Protein AF-G0VCL1-F1 (afdb_monomer_lite)

Sequence (271 aa):
MHSKPNLLQKKQNAVLQLLSTEQIQEKLANPTISAVSLTFPITNLIKKQKFDTNPSLLSYSLTSSGFKDWYADIETGSSLDLPQDNLIQLYWDVILIMESQFLYDVSHLKKFQNHLIDTMGTRLRYNNSKTLRDTRSWRGLCDNYMMVYLPLIFDDLIWCKYDSVYLHVVLPPIESWRKNDGKQSTCKEWLLSLLELSNSLDLQYLRLYLRRNDSNTNDLTTLLRNLNWIGGRILPNENRNELFDTDNNDRNGFDNLMLGDENFVILEFES

Structure (mmCIF, N/CA/C/O backbone):
data_AF-G0VCL1-F1
#
_entry.id   AF-G0VCL1-F1
#
loop_
_atom_site.group_PDB
_atom_site.id
_atom_site.type_symbol
_atom_site.label_atom_id
_atom_site.label_alt_id
_atom_site.label_comp_id
_atom_site.label_asym_id
_atom_site.label_entity_id
_atom_site.label_seq_id
_atom_site.pdbx_PDB_ins_code
_atom_site.Cartn_x
_atom_site.Cartn_y
_atom_site.Cartn_z
_atom_site.occupancy
_atom_site.B_iso_or_equiv
_atom_site.auth_seq_id
_atom_site.auth_comp_id
_atom_site.auth_asym_id
_atom_site.auth_atom_id
_atom_site.pdbx_PDB_model_num
ATOM 1 N N . MET A 1 1 ? 27.102 13.493 16.517 1.00 31.45 1 MET A N 1
ATOM 2 C CA . MET A 1 1 ? 27.105 13.602 15.040 1.00 31.45 1 MET A CA 1
ATOM 3 C C . MET A 1 1 ? 25.686 13.354 14.553 1.00 31.45 1 MET A C 1
ATOM 5 O O . MET A 1 1 ? 25.240 12.219 14.605 1.00 31.45 1 MET A O 1
ATOM 9 N N . HIS A 1 2 ? 24.946 14.395 14.165 1.00 32.50 2 HIS A N 1
ATOM 10 C CA . HIS A 1 2 ? 23.615 14.222 13.576 1.00 32.50 2 HIS A CA 1
ATOM 11 C C . HIS A 1 2 ? 23.781 13.736 12.132 1.00 32.50 2 HIS A C 1
ATOM 13 O O . HIS A 1 2 ? 24.265 14.490 11.286 1.00 32.50 2 HIS A O 1
ATOM 19 N N . SER A 1 3 ? 23.457 12.468 11.855 1.00 35.78 3 SER A N 1
ATOM 20 C CA . SER A 1 3 ? 23.420 11.976 10.478 1.00 35.78 3 SER A CA 1
ATOM 21 C C . SER A 1 3 ? 22.333 12.750 9.729 1.00 35.78 3 SER A C 1
ATOM 23 O O . SER A 1 3 ? 21.234 12.974 10.238 1.00 35.78 3 SER A O 1
ATOM 25 N N . LYS A 1 4 ? 22.658 13.253 8.534 1.00 40.38 4 LYS A N 1
ATOM 26 C CA . LYS A 1 4 ? 21.657 13.900 7.681 1.00 40.38 4 LYS A CA 1
ATOM 27 C C . LYS A 1 4 ? 20.562 12.862 7.395 1.00 40.38 4 LYS A C 1
ATOM 29 O O . LYS A 1 4 ? 20.918 11.755 6.990 1.00 40.38 4 LYS A O 1
ATOM 34 N N . PRO A 1 5 ? 19.269 13.189 7.564 1.00 54.31 5 PRO A N 1
ATOM 35 C CA . PRO A 1 5 ? 18.211 12.239 7.264 1.00 54.31 5 PRO A CA 1
ATOM 36 C C . PRO A 1 5 ? 18.292 11.838 5.790 1.00 54.31 5 PRO A C 1
ATOM 38 O O . PRO A 1 5 ? 18.419 12.699 4.908 1.00 54.31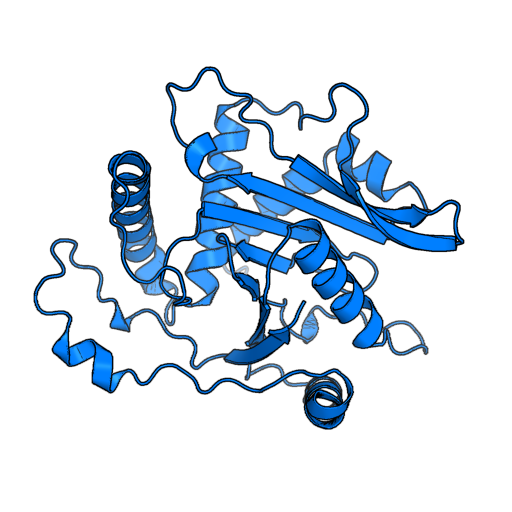 5 PRO A O 1
ATOM 41 N N . ASN A 1 6 ? 18.250 10.526 5.556 1.00 78.50 6 ASN A N 1
ATOM 42 C CA . ASN A 1 6 ? 18.169 9.925 4.230 1.00 78.50 6 ASN A CA 1
ATOM 43 C C . ASN A 1 6 ? 16.953 10.516 3.479 1.00 78.50 6 ASN A C 1
ATOM 45 O O . ASN A 1 6 ? 15.961 10.892 4.104 1.00 78.50 6 ASN A O 1
ATOM 49 N N . LEU A 1 7 ? 17.026 10.652 2.152 1.00 84.44 7 LEU A N 1
ATOM 50 C CA . LEU A 1 7 ? 15.977 11.267 1.326 1.00 84.44 7 LEU A CA 1
ATOM 51 C C . LEU A 1 7 ? 14.592 10.652 1.589 1.00 84.44 7 LEU A C 1
ATOM 53 O O . LEU A 1 7 ? 13.616 11.391 1.688 1.00 84.44 7 LEU A O 1
ATOM 57 N N . LEU A 1 8 ? 14.526 9.328 1.758 1.00 86.75 8 LEU A N 1
ATOM 58 C CA . LEU A 1 8 ? 13.291 8.611 2.091 1.00 86.75 8 LEU A CA 1
ATOM 59 C C . LEU A 1 8 ? 12.708 9.058 3.434 1.00 86.75 8 LEU A C 1
ATOM 61 O O . LEU A 1 8 ? 11.526 9.369 3.499 1.00 86.75 8 LEU A O 1
ATOM 65 N N . GLN A 1 9 ? 13.542 9.216 4.466 1.00 86.06 9 GLN A N 1
ATOM 66 C CA . GLN A 1 9 ? 13.098 9.707 5.774 1.00 86.06 9 GLN A CA 1
ATOM 67 C C . GLN A 1 9 ? 12.511 11.118 5.676 1.00 86.06 9 GLN A C 1
ATOM 69 O O . GLN A 1 9 ? 11.518 11.432 6.323 1.00 86.06 9 GLN A O 1
ATOM 74 N N . LYS A 1 10 ? 13.108 11.991 4.852 1.00 86.88 10 LYS A N 1
ATOM 75 C CA . LYS A 1 10 ? 12.565 13.339 4.631 1.00 86.88 10 LYS A CA 1
ATOM 76 C C . LYS A 1 10 ? 11.185 13.293 3.978 1.00 86.88 10 LYS A C 1
ATOM 78 O O . LYS A 1 10 ? 10.319 14.060 4.379 1.00 86.88 10 LYS A O 1
ATOM 83 N N . LYS A 1 11 ? 10.993 12.408 2.995 1.00 88.56 11 LYS A N 1
ATOM 84 C CA . LYS A 1 11 ? 9.705 12.221 2.313 1.00 88.56 11 LYS A CA 1
ATOM 85 C C . LYS A 1 11 ? 8.660 11.634 3.256 1.00 88.56 11 LYS A C 1
ATOM 87 O O . LYS A 1 11 ? 7.576 12.185 3.355 1.00 88.56 11 LYS A O 1
ATOM 92 N N . GLN A 1 12 ? 9.013 10.612 4.029 1.00 87.19 12 GLN A N 1
ATOM 93 C CA . GLN A 1 12 ? 8.136 10.035 5.048 1.00 87.19 12 GLN A CA 1
ATOM 94 C C . GLN A 1 12 ? 7.715 11.074 6.093 1.00 87.19 12 GLN A C 1
ATOM 96 O O . GLN A 1 12 ? 6.536 11.194 6.404 1.00 87.19 12 GLN A O 1
ATOM 101 N N . ASN A 1 13 ? 8.649 11.897 6.576 1.00 85.12 13 ASN A N 1
ATOM 102 C CA . ASN A 1 13 ? 8.319 12.981 7.499 1.00 85.12 13 ASN A CA 1
ATOM 103 C C . ASN A 1 13 ? 7.397 14.029 6.853 1.00 85.12 13 ASN A C 1
ATOM 105 O O . ASN A 1 13 ? 6.518 14.547 7.532 1.00 85.12 13 ASN A O 1
ATOM 109 N N . ALA A 1 14 ? 7.577 14.340 5.566 1.00 84.94 14 ALA A N 1
ATOM 110 C CA . ALA A 1 14 ? 6.692 15.254 4.842 1.00 84.94 14 ALA A CA 1
ATOM 111 C C . ALA A 1 14 ? 5.274 14.676 4.693 1.00 84.94 14 ALA A C 1
ATOM 113 O O . ALA A 1 14 ? 4.298 15.388 4.913 1.00 84.94 14 ALA A O 1
ATOM 114 N N . VAL A 1 15 ? 5.162 13.377 4.399 1.00 85.94 15 VAL A N 1
ATOM 115 C CA . VAL A 1 15 ? 3.885 12.650 4.381 1.00 85.94 15 VAL A CA 1
ATOM 116 C C . VAL A 1 15 ? 3.211 12.721 5.752 1.00 85.94 15 VAL A C 1
ATOM 118 O O . VAL A 1 15 ? 2.058 13.130 5.845 1.00 85.94 15 VAL A O 1
ATOM 121 N N . LEU A 1 16 ? 3.934 12.399 6.829 1.00 81.19 16 LEU A N 1
ATOM 122 C CA . LEU A 1 16 ? 3.406 12.467 8.195 1.00 81.19 16 LEU A CA 1
ATOM 123 C C . LEU A 1 16 ? 2.969 13.885 8.574 1.00 81.19 16 LEU A C 1
ATOM 125 O O . LEU A 1 16 ? 1.919 14.058 9.178 1.00 81.19 16 LEU A O 1
ATOM 129 N N . GLN A 1 17 ? 3.728 14.912 8.190 1.00 78.69 17 GLN A N 1
ATOM 130 C CA . GLN A 1 17 ? 3.338 16.307 8.413 1.00 78.69 17 GLN A CA 1
ATOM 131 C C . GLN A 1 17 ? 2.038 16.675 7.690 1.00 78.69 17 GLN A C 1
ATOM 133 O O . GLN A 1 17 ? 1.224 17.400 8.256 1.00 78.69 17 GLN A O 1
ATOM 138 N N . LEU A 1 18 ? 1.818 16.160 6.477 1.00 72.81 18 LEU A N 1
ATOM 139 C CA . LEU A 1 18 ? 0.566 16.361 5.741 1.00 72.81 18 LEU A CA 1
ATOM 140 C C . LEU A 1 18 ? -0.611 15.614 6.389 1.00 72.81 18 LEU A C 1
ATOM 142 O O . LEU A 1 18 ? -1.727 16.128 6.400 1.00 72.81 18 LEU A O 1
ATOM 146 N N . LEU A 1 19 ? -0.366 14.446 6.990 1.00 67.94 19 LEU A N 1
ATOM 147 C CA . LEU A 1 19 ? -1.362 13.729 7.801 1.00 67.94 19 LEU A CA 1
ATOM 148 C C . LEU A 1 19 ? -1.634 14.401 9.158 1.00 67.94 19 LEU A C 1
ATOM 150 O O . LEU A 1 19 ? -2.664 14.159 9.780 1.00 67.94 19 LEU A O 1
ATOM 154 N N . SER A 1 20 ? -0.747 15.282 9.612 1.00 68.44 20 SER A N 1
ATOM 155 C CA . SER A 1 20 ? -0.947 16.110 10.807 1.00 68.44 20 SER A CA 1
ATOM 156 C C . SER A 1 20 ? -1.735 17.397 10.537 1.00 68.44 20 SER A C 1
ATOM 158 O O . SER A 1 20 ? -1.751 18.293 11.379 1.00 68.44 20 SER A O 1
ATOM 160 N N . THR A 1 21 ? -2.378 17.517 9.373 1.00 71.44 21 THR A N 1
ATOM 161 C CA . THR A 1 21 ? -3.294 18.626 9.075 1.00 71.44 21 THR A CA 1
ATOM 162 C C . THR A 1 21 ? -4.508 18.604 10.001 1.00 71.44 21 THR A C 1
ATOM 164 O O . THR A 1 21 ? -4.964 17.540 10.415 1.00 71.44 21 THR A O 1
ATOM 167 N N . GLU A 1 22 ? -5.042 19.787 10.315 1.00 69.12 22 GLU A N 1
ATOM 168 C CA . GLU A 1 22 ? -6.154 19.973 11.260 1.00 69.12 22 GLU A CA 1
ATOM 169 C C . GLU A 1 22 ? -7.354 19.078 10.924 1.00 69.12 22 GLU A C 1
ATOM 171 O O . GLU A 1 22 ? -7.851 18.384 11.798 1.00 69.12 22 GLU A O 1
ATOM 176 N N . GLN A 1 23 ? -7.713 18.958 9.643 1.00 68.94 23 GLN A N 1
ATOM 177 C CA . GLN A 1 23 ? -8.804 18.095 9.172 1.00 68.94 23 GLN A CA 1
ATOM 178 C C . GLN A 1 23 ? -8.599 16.606 9.510 1.00 68.94 23 GLN A C 1
ATOM 180 O O . GLN A 1 23 ? -9.527 15.922 9.945 1.00 68.94 23 GLN A O 1
ATOM 185 N N . ILE A 1 24 ? -7.386 16.078 9.315 1.00 70.62 24 ILE A N 1
ATOM 186 C CA . ILE A 1 24 ? -7.081 14.676 9.632 1.00 70.62 24 ILE A CA 1
ATOM 187 C C . ILE A 1 24 ? -6.966 14.495 11.147 1.00 70.62 24 ILE A C 1
ATOM 189 O O . ILE A 1 24 ? -7.425 13.487 11.679 1.00 70.62 24 ILE A O 1
ATOM 193 N N . GLN A 1 25 ? -6.408 15.475 11.858 1.00 74.44 25 GLN A N 1
ATOM 194 C CA . GLN A 1 25 ? -6.311 15.444 13.316 1.00 74.44 25 GLN A CA 1
ATOM 195 C C . GLN A 1 25 ? -7.684 15.521 13.992 1.00 74.44 25 GLN A C 1
ATOM 197 O O . GLN A 1 25 ? -7.909 14.795 14.951 1.00 74.44 25 GLN A O 1
ATOM 202 N N . GLU A 1 26 ? -8.625 16.314 13.480 1.00 73.69 26 GLU A N 1
ATOM 203 C CA . GLU A 1 26 ? -10.015 16.349 13.953 1.00 73.69 26 GLU A CA 1
ATOM 204 C C . GLU A 1 26 ? -10.709 14.998 13.761 1.00 73.69 26 GLU A C 1
ATOM 206 O O . GLU A 1 26 ? -11.378 14.509 14.674 1.00 73.69 26 GLU A O 1
ATOM 211 N N . LYS A 1 27 ? -10.498 14.345 12.611 1.00 73.44 27 LYS A N 1
ATOM 212 C CA . LYS A 1 27 ? -10.996 12.981 12.378 1.00 73.44 27 LYS A CA 1
ATOM 213 C C . LYS A 1 27 ? -10.374 11.984 13.351 1.00 73.44 27 LYS A C 1
ATOM 215 O O . LYS A 1 27 ? -11.093 11.217 13.982 1.00 73.44 27 LYS A O 1
ATOM 220 N N . LEU A 1 28 ? -9.057 12.015 13.529 1.00 70.62 28 LEU A N 1
ATOM 221 C CA . LEU A 1 28 ? -8.358 11.137 14.473 1.00 70.62 28 LEU A CA 1
ATOM 222 C C . LEU A 1 28 ? -8.676 11.448 15.943 1.00 70.62 28 LEU A C 1
ATOM 224 O O . LEU A 1 28 ? -8.528 10.575 16.794 1.00 70.62 28 LEU A O 1
ATOM 228 N N . ALA A 1 29 ? -9.124 12.666 16.254 1.00 76.00 29 ALA A N 1
ATOM 229 C CA . ALA A 1 29 ? -9.589 13.039 17.584 1.00 76.00 29 ALA A CA 1
ATOM 230 C C . ALA A 1 29 ? -10.956 12.422 17.915 1.00 76.00 29 ALA A C 1
ATOM 232 O O . ALA A 1 29 ? -11.313 12.344 19.094 1.00 76.00 29 ALA A O 1
ATOM 233 N N . ASN A 1 30 ? -11.715 11.962 16.913 1.00 78.62 30 ASN A N 1
ATOM 234 C CA . ASN A 1 30 ? -12.952 11.239 17.154 1.00 78.62 30 ASN A CA 1
ATOM 235 C C . ASN A 1 30 ? -12.641 9.856 17.759 1.00 78.62 30 ASN A C 1
ATOM 237 O O . ASN A 1 30 ? -12.085 8.999 17.070 1.00 78.62 30 ASN A O 1
ATOM 241 N N . PRO A 1 31 ? -13.054 9.580 19.011 1.00 76.31 31 PRO A N 1
ATOM 242 C CA . PRO A 1 31 ? -12.743 8.319 19.680 1.00 76.31 31 PRO A CA 1
ATOM 243 C C . PRO A 1 31 ? -13.389 7.093 19.018 1.00 76.31 31 PRO A C 1
ATOM 245 O O . PRO A 1 31 ? -13.024 5.964 19.346 1.00 76.31 31 PRO A O 1
ATOM 248 N N . THR A 1 32 ? -14.357 7.278 18.113 1.00 81.00 32 THR A N 1
ATOM 249 C CA . THR A 1 32 ? -14.959 6.169 17.360 1.00 81.00 32 THR A CA 1
ATOM 250 C C . THR A 1 32 ? -14.105 5.725 16.173 1.00 81.00 32 THR A C 1
ATOM 252 O O . THR A 1 32 ? -14.275 4.596 15.707 1.00 81.00 32 THR A O 1
ATOM 255 N N . ILE A 1 33 ? -13.178 6.568 15.703 1.00 83.12 33 ILE A N 1
ATOM 256 C CA . ILE A 1 33 ? -12.288 6.287 14.576 1.00 83.12 33 ILE A CA 1
ATOM 257 C C . ILE A 1 33 ? -11.011 5.638 15.112 1.00 83.12 33 ILE A C 1
ATOM 259 O O . ILE A 1 33 ? -10.277 6.198 15.918 1.00 83.12 33 ILE A O 1
ATOM 263 N N . SER A 1 34 ? -10.758 4.406 14.677 1.00 84.62 34 SER A N 1
ATOM 264 C CA . SER A 1 34 ? -9.596 3.611 15.093 1.00 84.62 34 SER A CA 1
ATOM 265 C C . SER A 1 34 ? -8.455 3.634 14.078 1.00 84.62 34 SER A C 1
ATOM 267 O O . SER A 1 34 ? -7.314 3.348 14.440 1.00 84.62 34 SER A O 1
ATOM 269 N N . ALA A 1 35 ? -8.762 3.917 12.813 1.00 88.19 35 ALA A N 1
ATOM 270 C CA . ALA A 1 35 ? -7.792 3.960 11.730 1.00 88.19 35 ALA A CA 1
ATOM 271 C C . ALA A 1 35 ? -8.279 4.872 10.609 1.00 88.19 35 ALA A C 1
ATOM 273 O O . ALA A 1 35 ? -9.483 5.086 10.459 1.00 88.19 35 ALA A O 1
ATOM 274 N N . VAL A 1 36 ? -7.343 5.341 9.792 1.00 89.50 36 VAL A N 1
ATOM 275 C CA . VAL A 1 36 ? -7.645 6.051 8.548 1.00 89.50 36 VAL A CA 1
ATOM 276 C C . VAL A 1 36 ? -6.808 5.484 7.412 1.00 89.50 36 VAL A C 1
ATOM 278 O O . VAL A 1 36 ? -5.687 5.017 7.621 1.00 89.50 36 VAL A O 1
ATOM 281 N N . SER A 1 37 ? -7.352 5.521 6.206 1.00 91.38 37 SER A N 1
ATOM 282 C CA . SER A 1 37 ? -6.669 5.124 4.985 1.00 91.38 37 SER A CA 1
ATOM 283 C C . SER A 1 37 ? -6.841 6.208 3.936 1.00 91.38 37 SER A C 1
ATOM 285 O O . SER A 1 37 ? -7.941 6.711 3.731 1.00 91.38 37 SER A O 1
ATOM 287 N N . LEU A 1 38 ? -5.745 6.576 3.282 1.00 90.69 38 LEU A N 1
ATOM 288 C CA . LEU A 1 38 ? -5.732 7.533 2.187 1.00 90.69 38 LEU A CA 1
ATOM 289 C C . LEU A 1 38 ? -5.334 6.798 0.918 1.00 90.69 38 LEU A C 1
ATOM 291 O O . LEU A 1 38 ? -4.246 6.225 0.859 1.00 90.69 38 LEU A O 1
ATOM 295 N N . THR A 1 39 ? -6.182 6.842 -0.106 1.00 92.06 39 THR A N 1
ATOM 296 C CA . THR A 1 39 ? -5.959 6.134 -1.369 1.00 92.06 39 THR A CA 1
ATOM 297 C C . THR A 1 39 ? -6.128 7.029 -2.582 1.00 92.06 39 THR A C 1
ATOM 299 O O . THR A 1 39 ? -6.944 7.947 -2.592 1.00 92.06 39 THR A O 1
ATOM 302 N N . PHE A 1 40 ? -5.335 6.772 -3.618 1.00 91.50 40 PHE A N 1
ATOM 303 C CA . PHE A 1 40 ? -5.420 7.491 -4.879 1.00 91.50 40 PHE A CA 1
ATOM 304 C C . PHE A 1 40 ? -5.012 6.592 -6.057 1.00 91.50 40 PHE A C 1
ATOM 306 O O . PHE A 1 40 ? -4.083 5.783 -5.931 1.00 91.50 40 PHE A O 1
ATOM 313 N N . PRO A 1 41 ? -5.659 6.754 -7.224 1.00 91.69 41 PRO A N 1
ATOM 314 C CA . PRO A 1 41 ? -5.243 6.090 -8.447 1.00 91.69 41 PRO A CA 1
ATOM 315 C C . PRO A 1 41 ? -4.047 6.806 -9.085 1.00 91.69 41 PRO A C 1
ATOM 317 O O . PRO A 1 41 ? -3.916 8.032 -9.022 1.00 91.69 41 PRO A O 1
ATOM 320 N N . ILE A 1 42 ? -3.201 6.065 -9.804 1.00 90.75 42 ILE A N 1
ATOM 321 C CA . ILE A 1 42 ? -2.066 6.640 -10.551 1.00 90.75 42 ILE A CA 1
ATOM 322 C C . ILE A 1 42 ? -2.515 7.636 -11.626 1.00 90.75 42 ILE A C 1
ATOM 324 O O . ILE A 1 42 ? -1.746 8.509 -12.030 1.00 90.75 42 ILE A O 1
ATOM 328 N N . THR A 1 43 ? -3.767 7.549 -12.084 1.00 88.12 43 THR A N 1
ATOM 329 C CA . THR A 1 43 ? -4.354 8.492 -13.043 1.00 88.12 43 THR A CA 1
ATOM 330 C C . THR A 1 43 ? -4.387 9.922 -12.509 1.00 88.12 43 THR A C 1
ATOM 332 O O . THR A 1 43 ? -4.306 10.853 -13.310 1.00 88.12 43 THR A O 1
ATOM 335 N N . ASN A 1 44 ? -4.380 10.116 -11.184 1.00 86.88 44 ASN A N 1
ATOM 336 C CA . ASN A 1 44 ? -4.303 11.441 -10.561 1.00 86.88 44 ASN A CA 1
ATOM 337 C C . ASN A 1 44 ? -2.968 12.160 -10.839 1.00 86.88 44 ASN A C 1
ATOM 339 O O . ASN A 1 44 ? -2.874 13.373 -10.676 1.00 86.88 44 ASN A O 1
ATOM 343 N N . LEU A 1 45 ? -1.941 11.451 -11.323 1.00 87.06 45 LEU A N 1
ATOM 344 C CA . LEU A 1 45 ? -0.671 12.044 -11.758 1.00 87.06 45 LEU A CA 1
ATOM 345 C C . LEU A 1 45 ? -0.753 12.704 -13.150 1.00 87.06 45 LEU A C 1
ATOM 347 O O . LEU A 1 45 ? 0.188 13.380 -13.583 1.00 87.06 45 LEU A O 1
ATOM 351 N N . ILE A 1 46 ? -1.852 12.515 -13.890 1.00 82.44 46 ILE A N 1
ATOM 352 C CA . ILE A 1 46 ? -2.016 13.049 -15.245 1.00 82.44 46 ILE A CA 1
ATOM 353 C C . ILE A 1 46 ? -2.415 14.530 -15.171 1.00 82.44 46 ILE A C 1
ATOM 355 O O . ILE A 1 46 ? -3.584 14.875 -15.021 1.00 82.44 46 ILE A O 1
ATOM 359 N N . LYS A 1 47 ? -1.442 15.424 -15.402 1.00 65.62 47 LYS A N 1
ATOM 360 C CA . LYS A 1 47 ? -1.566 16.902 -15.353 1.00 65.62 47 LYS A CA 1
ATOM 361 C C . LYS A 1 47 ? -2.702 17.552 -16.175 1.00 65.62 47 LYS A C 1
ATOM 363 O O . LYS A 1 47 ? -2.866 18.763 -16.109 1.00 65.62 47 LYS A O 1
ATOM 368 N N . LYS A 1 48 ? -3.428 16.812 -17.020 1.00 58.72 48 LYS A N 1
ATOM 369 C CA . LYS A 1 48 ? -4.422 17.354 -17.974 1.00 58.72 48 LYS A CA 1
ATOM 370 C C . LYS A 1 48 ? -5.853 16.858 -17.753 1.00 58.72 48 LYS A C 1
ATOM 372 O O . LYS A 1 48 ? -6.718 17.147 -18.579 1.00 58.72 48 LYS A O 1
ATOM 377 N N . GLN A 1 49 ? -6.115 16.093 -16.699 1.00 56.88 49 GLN A N 1
ATOM 378 C CA . GLN A 1 49 ? -7.460 15.592 -16.442 1.00 56.88 49 GLN A CA 1
ATOM 379 C C . GLN A 1 49 ? -8.302 16.614 -15.665 1.00 56.88 49 GLN A C 1
ATOM 381 O O . GLN A 1 49 ? -7.820 17.252 -14.740 1.00 56.88 49 GLN A O 1
ATOM 386 N N . LYS A 1 50 ? -9.574 16.760 -16.066 1.00 50.84 50 LYS A N 1
ATOM 387 C CA . LYS A 1 50 ? -10.614 17.519 -15.341 1.00 50.84 50 LYS A CA 1
ATOM 388 C C . LYS A 1 50 ? -11.211 16.729 -14.164 1.00 50.84 50 LYS A C 1
ATOM 390 O O . LYS A 1 50 ? -12.207 17.162 -13.596 1.00 50.84 50 LYS A O 1
ATOM 395 N N . PHE A 1 51 ? -10.683 15.538 -13.888 1.00 54.00 51 PHE A N 1
ATOM 396 C CA . PHE A 1 51 ? -11.176 14.689 -12.815 1.00 54.00 51 PHE A CA 1
ATOM 397 C C . PHE A 1 51 ? -10.716 15.226 -11.471 1.00 54.00 51 PHE A C 1
ATOM 399 O O . PHE A 1 51 ? -9.680 15.885 -11.376 1.00 54.00 51 PHE A O 1
ATOM 406 N N . ASP A 1 52 ? -11.521 14.936 -10.460 1.00 61.97 52 ASP A N 1
ATOM 407 C CA . ASP A 1 52 ? -11.187 15.221 -9.084 1.00 61.97 52 ASP A CA 1
ATOM 408 C C . ASP A 1 52 ? -9.885 14.484 -8.725 1.00 61.97 52 ASP A C 1
ATOM 410 O O . ASP A 1 52 ? -9.839 13.256 -8.697 1.00 61.97 52 ASP A O 1
ATOM 414 N N . THR A 1 53 ? -8.791 15.231 -8.551 1.00 68.12 53 THR A N 1
ATOM 415 C CA . THR A 1 53 ? -7.485 14.667 -8.185 1.00 68.12 53 THR A CA 1
ATOM 416 C C . THR A 1 53 ? -7.391 14.366 -6.700 1.00 68.12 53 THR A C 1
ATOM 418 O O . THR A 1 53 ? -6.311 13.991 -6.242 1.00 68.12 53 THR A O 1
ATOM 421 N N . ASN A 1 54 ? -8.465 14.579 -5.942 1.00 78.00 54 ASN A N 1
ATOM 422 C CA . ASN A 1 54 ? -8.462 14.365 -4.511 1.00 78.00 54 ASN A CA 1
ATOM 423 C C . ASN A 1 54 ? -8.336 12.876 -4.175 1.00 78.00 54 ASN A C 1
ATOM 425 O O . ASN A 1 54 ? -8.873 12.018 -4.883 1.00 78.00 54 ASN A O 1
ATOM 429 N N . PRO A 1 55 ? -7.578 12.549 -3.121 1.00 83.56 55 PRO A N 1
ATOM 430 C CA . PRO A 1 55 ? -7.496 11.183 -2.653 1.00 83.56 55 PRO A CA 1
ATOM 431 C C . PRO A 1 55 ? -8.796 10.815 -1.932 1.00 83.56 55 PRO A C 1
ATOM 433 O O . PRO A 1 55 ? -9.431 11.659 -1.301 1.00 83.56 55 PRO A O 1
ATOM 436 N N . SER A 1 56 ? -9.169 9.541 -1.990 1.00 86.12 56 SER A N 1
ATOM 437 C CA . SER A 1 56 ? -10.261 9.011 -1.181 1.00 86.12 56 SER A CA 1
ATOM 438 C C . SER A 1 56 ? -9.754 8.742 0.232 1.00 86.12 56 SER A C 1
ATOM 440 O O . SER A 1 56 ? -8.728 8.080 0.415 1.00 86.12 56 SER A O 1
ATOM 442 N N . LEU A 1 57 ? -10.487 9.242 1.223 1.00 86.25 57 LEU A N 1
ATOM 443 C CA . LEU A 1 57 ? -10.236 8.988 2.634 1.00 86.25 57 LEU A CA 1
ATOM 444 C C . LEU A 1 57 ? -11.255 7.967 3.150 1.00 86.25 57 LEU A C 1
ATOM 446 O O . LEU A 1 57 ? -12.464 8.140 2.987 1.00 86.25 57 LEU A O 1
ATOM 450 N N . LEU A 1 58 ? -10.752 6.896 3.755 1.00 88.19 58 LEU A N 1
ATOM 451 C CA . LEU A 1 58 ? -11.551 5.879 4.422 1.00 88.19 58 LEU A CA 1
ATOM 452 C C . LEU A 1 58 ? -11.273 5.939 5.924 1.00 88.19 58 LEU A C 1
ATOM 454 O O . LEU A 1 58 ? -10.116 6.042 6.337 1.00 88.19 58 LEU A O 1
ATOM 458 N N . SER A 1 59 ? -12.317 5.809 6.733 1.00 89.31 59 SER A N 1
ATOM 459 C CA . SER A 1 59 ? -12.223 5.757 8.190 1.00 89.31 59 SER A CA 1
ATOM 460 C C . SER A 1 59 ? -12.667 4.389 8.698 1.00 89.31 59 SER A C 1
ATOM 462 O O . SER A 1 59 ? -13.724 3.886 8.322 1.00 89.31 59 SER A O 1
ATOM 464 N N . TYR A 1 60 ? -11.869 3.791 9.580 1.00 89.69 60 TYR A N 1
ATOM 465 C CA . TYR A 1 60 ? -12.207 2.541 10.254 1.00 89.69 60 TYR A CA 1
ATOM 466 C C . TYR A 1 60 ? -12.859 2.854 11.596 1.00 89.69 60 TYR A C 1
ATOM 468 O O . TYR A 1 60 ? -12.183 3.294 12.534 1.00 89.69 60 TYR A O 1
ATOM 476 N N . SER A 1 61 ? -14.173 2.672 11.693 1.00 87.94 61 SER A N 1
ATOM 477 C CA . SER A 1 61 ? -14.942 3.116 12.861 1.00 87.94 61 SER A CA 1
ATOM 478 C C . SER A 1 61 ? -16.070 2.160 13.233 1.00 87.94 61 SER A C 1
ATOM 480 O O . SER A 1 61 ? -16.402 1.241 12.486 1.00 87.94 61 SER A O 1
ATOM 482 N N . LEU A 1 62 ? -16.620 2.339 14.437 1.00 83.88 62 LEU A N 1
ATOM 483 C CA . LEU A 1 62 ? -17.707 1.503 14.940 1.00 83.88 62 LEU A CA 1
ATOM 484 C C . LEU A 1 62 ? -19.022 1.819 14.212 1.00 83.88 62 LEU A C 1
ATOM 486 O O . LEU A 1 62 ? -19.518 2.944 14.246 1.00 83.88 62 LEU A O 1
ATOM 490 N N . THR A 1 63 ? -19.613 0.793 13.619 1.00 78.31 63 THR A N 1
ATOM 491 C CA . THR A 1 63 ? -20.928 0.827 12.978 1.00 78.31 63 THR A CA 1
ATOM 492 C C . THR A 1 63 ? -22.063 0.904 13.989 1.00 78.31 63 THR A C 1
ATOM 494 O O . THR A 1 63 ? -21.920 0.525 15.154 1.00 78.31 63 THR A O 1
ATOM 497 N N . SER A 1 64 ? -23.249 1.293 13.515 1.00 75.50 64 SER A N 1
ATOM 498 C CA . SER A 1 64 ? -24.497 1.216 14.287 1.00 75.50 64 SER A CA 1
ATOM 499 C C . SER A 1 64 ? -24.850 -0.213 14.724 1.00 75.50 64 SER A C 1
ATOM 501 O O . SER A 1 64 ? -25.508 -0.396 15.745 1.00 75.50 64 SER A O 1
ATOM 503 N N . SER A 1 65 ? -24.373 -1.225 13.993 1.00 74.69 65 SER A N 1
ATOM 504 C CA . SER A 1 65 ? -24.466 -2.645 14.353 1.00 74.69 65 SER A CA 1
ATOM 505 C C . SER A 1 65 ? -23.465 -3.103 15.423 1.00 74.69 65 SER A C 1
ATOM 507 O O . SER A 1 65 ? -23.540 -4.246 15.864 1.00 74.69 65 SER A O 1
ATOM 509 N N . GLY A 1 66 ? -22.541 -2.241 15.860 1.00 77.50 66 GLY A N 1
ATOM 510 C CA . GLY A 1 66 ? -21.575 -2.538 16.922 1.00 77.50 66 GLY A CA 1
ATOM 511 C C . GLY A 1 66 ? -20.292 -3.248 16.472 1.00 77.50 66 GLY A C 1
ATOM 512 O O . GLY A 1 66 ? -19.479 -3.608 17.321 1.00 77.50 66 GLY A O 1
ATOM 513 N N . PHE A 1 67 ? -20.080 -3.428 15.166 1.00 79.38 67 PHE A N 1
ATOM 514 C CA . PHE A 1 67 ? -18.829 -3.942 14.583 1.00 79.38 67 PHE A CA 1
ATOM 515 C C . PHE A 1 67 ? -17.999 -2.800 13.994 1.00 79.38 67 PHE A C 1
ATOM 517 O O . PHE A 1 67 ? -18.564 -1.760 13.671 1.00 79.38 67 PHE A O 1
ATOM 524 N N . LYS A 1 68 ? -16.680 -2.956 13.865 1.00 83.62 68 LYS A N 1
ATOM 525 C CA . LYS A 1 68 ? -15.844 -1.981 13.148 1.00 83.62 68 LYS A CA 1
ATOM 526 C C . LYS A 1 68 ? -15.814 -2.324 11.664 1.00 83.62 68 LYS A C 1
ATOM 528 O O . LYS A 1 68 ? -15.825 -3.504 11.338 1.00 83.62 68 LYS A O 1
ATOM 533 N N . ASP A 1 69 ? -15.788 -1.309 10.810 1.00 85.94 69 ASP A N 1
ATOM 534 C CA . ASP A 1 69 ? -15.729 -1.483 9.358 1.00 85.94 69 ASP A CA 1
ATOM 535 C C . ASP A 1 69 ? -15.169 -0.209 8.688 1.00 85.94 69 ASP A C 1
ATOM 537 O O . ASP A 1 69 ? -15.095 0.856 9.319 1.00 85.94 69 ASP A O 1
ATOM 541 N N . TRP A 1 70 ? -14.702 -0.338 7.444 1.00 88.88 70 TRP A N 1
ATOM 542 C CA . TRP A 1 70 ? -14.152 0.759 6.648 1.00 88.88 70 TRP A CA 1
ATOM 543 C C . TRP A 1 70 ? -15.258 1.491 5.901 1.00 88.88 70 TRP A C 1
ATOM 545 O O . TRP A 1 70 ? -15.965 0.916 5.078 1.00 88.88 70 TRP A O 1
ATOM 555 N N . TYR A 1 71 ? -15.352 2.795 6.133 1.00 84.94 71 TYR A N 1
ATOM 556 C CA . TYR A 1 71 ? -16.308 3.657 5.451 1.00 84.94 71 TYR A CA 1
ATOM 557 C C . TYR A 1 71 ? -15.583 4.712 4.646 1.00 84.94 71 TYR A C 1
ATOM 559 O O . TYR A 1 71 ? -14.665 5.362 5.145 1.00 84.94 71 TYR A O 1
ATOM 567 N N . ALA A 1 72 ? -16.027 4.900 3.405 1.00 77.31 72 ALA A N 1
ATOM 568 C CA . ALA A 1 72 ? -15.673 6.092 2.662 1.00 77.31 72 ALA A CA 1
ATOM 569 C C . ALA A 1 72 ? -16.304 7.298 3.348 1.00 77.31 72 ALA A C 1
ATOM 571 O O . ALA A 1 72 ? -17.514 7.331 3.590 1.00 77.31 72 ALA A O 1
ATOM 572 N N . ASP A 1 73 ? -15.480 8.294 3.643 1.00 65.75 73 ASP A N 1
ATOM 573 C CA . ASP A 1 73 ? -15.955 9.552 4.191 1.00 65.75 73 ASP A CA 1
ATOM 574 C C . ASP A 1 73 ? -16.612 10.352 3.053 1.00 65.75 73 ASP A C 1
ATOM 576 O O . ASP A 1 73 ? -15.994 11.202 2.425 1.00 65.75 73 ASP A O 1
ATOM 580 N N . ILE A 1 74 ? -17.869 10.022 2.730 1.00 54.09 74 ILE A N 1
ATOM 581 C CA . ILE A 1 74 ? -18.642 10.629 1.626 1.00 54.09 74 ILE A CA 1
ATOM 582 C C . ILE A 1 74 ? -19.243 11.989 2.035 1.00 54.09 74 ILE A C 1
ATOM 584 O O . ILE A 1 74 ? -19.819 12.696 1.206 1.00 54.09 74 ILE A O 1
ATOM 588 N N . GLU A 1 75 ? -19.110 12.408 3.299 1.00 48.19 75 GLU A N 1
ATOM 589 C CA . GLU A 1 75 ? -19.599 13.715 3.744 1.00 48.19 75 GLU A CA 1
ATOM 590 C C . GLU A 1 75 ? -18.818 14.853 3.057 1.00 48.19 75 GLU A C 1
ATOM 592 O O . GLU A 1 75 ? -17.690 15.197 3.412 1.00 48.19 75 GLU A O 1
ATOM 597 N N . THR A 1 76 ? -19.457 15.369 2.000 1.00 38.09 76 THR A N 1
ATOM 598 C CA . THR A 1 76 ? -19.371 16.701 1.385 1.00 38.09 76 THR A CA 1
ATOM 599 C C . THR A 1 76 ? -18.065 17.460 1.622 1.00 38.09 76 THR A C 1
ATOM 601 O O . THR A 1 76 ? -17.944 18.204 2.590 1.00 38.09 76 THR A O 1
ATOM 604 N N . GLY A 1 77 ? -17.129 17.357 0.674 1.00 42.44 77 GLY A N 1
ATOM 605 C CA . GLY A 1 77 ? -15.972 18.259 0.592 1.00 42.44 77 GLY A CA 1
ATOM 606 C C . GLY A 1 77 ? -14.735 17.827 1.379 1.00 42.44 77 GLY A C 1
ATOM 607 O O . GLY A 1 77 ? -13.824 18.624 1.546 1.00 42.44 77 GLY A O 1
ATOM 608 N N . SER A 1 78 ? -14.659 16.571 1.817 1.00 47.03 78 SER A N 1
ATOM 609 C CA . SER A 1 78 ? -13.493 15.960 2.478 1.00 47.03 78 SER A CA 1
ATOM 610 C C . SER A 1 78 ? -12.338 15.650 1.507 1.00 47.03 78 SER A C 1
ATOM 612 O O . SER A 1 78 ? -11.623 14.657 1.632 1.00 47.03 78 SER A O 1
ATOM 614 N N . SER A 1 79 ? -12.125 16.533 0.533 1.00 56.44 79 SER A N 1
ATOM 615 C CA . SER A 1 79 ? -10.836 16.667 -0.119 1.00 56.44 79 SER A CA 1
ATOM 616 C C . SER A 1 79 ? -9.843 17.208 0.895 1.00 56.44 79 SER A C 1
ATOM 618 O O . SER A 1 79 ? -10.139 18.179 1.586 1.00 56.44 79 SER A O 1
ATOM 620 N N . LEU A 1 80 ? -8.649 16.621 0.966 1.00 64.25 80 LEU A N 1
ATOM 621 C CA . LEU A 1 80 ? -7.510 17.350 1.515 1.00 64.25 80 LEU A CA 1
ATOM 622 C C . LEU A 1 80 ? -7.436 18.681 0.759 1.00 64.25 80 LEU A C 1
ATOM 624 O O . LEU A 1 80 ? -7.115 18.664 -0.429 1.00 64.25 80 LEU A O 1
ATOM 628 N N . ASP A 1 81 ? -7.748 19.800 1.422 1.00 65.94 81 ASP A N 1
ATOM 629 C CA . ASP A 1 81 ? -7.698 21.163 0.859 1.00 65.94 81 ASP A CA 1
ATOM 630 C C . ASP A 1 81 ? -6.238 21.602 0.654 1.00 65.94 81 ASP A C 1
ATOM 632 O O . ASP A 1 81 ? -5.730 22.585 1.195 1.00 65.94 81 ASP A O 1
ATOM 636 N N . LEU A 1 82 ? -5.510 20.805 -0.118 1.0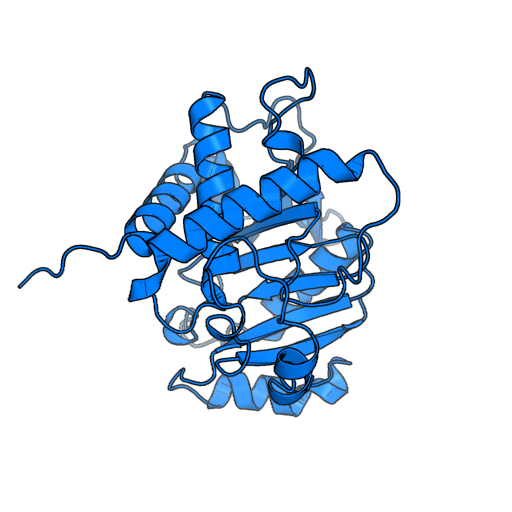0 72.00 82 LEU A N 1
ATOM 637 C CA . LEU A 1 82 ? -4.122 20.999 -0.455 1.00 72.00 82 LEU A CA 1
ATOM 638 C C . LEU A 1 82 ? -4.033 21.528 -1.887 1.00 72.00 82 LEU A C 1
ATOM 640 O O . LEU A 1 82 ? -4.742 21.054 -2.778 1.00 72.00 82 LEU A O 1
ATOM 644 N N . PRO A 1 83 ? -3.114 22.472 -2.153 1.00 78.50 83 PRO A N 1
ATOM 645 C CA . PRO A 1 83 ? -2.784 22.857 -3.516 1.00 78.50 83 PRO A CA 1
ATOM 646 C C . PRO A 1 83 ? -2.457 21.625 -4.368 1.00 78.50 83 PRO A C 1
ATOM 648 O O . PRO A 1 83 ? -1.751 20.722 -3.914 1.00 78.50 83 PRO A O 1
ATOM 651 N N . GLN A 1 84 ? -2.916 21.607 -5.620 1.00 81.50 84 GLN A N 1
ATOM 652 C CA . GLN A 1 84 ? -2.746 20.462 -6.522 1.00 81.50 84 GLN A CA 1
ATOM 653 C C . GLN A 1 84 ? -1.280 20.011 -6.654 1.00 81.50 84 GLN A C 1
ATOM 655 O O . GLN A 1 84 ? -1.001 18.815 -6.687 1.00 81.50 84 GLN A O 1
ATOM 660 N N . ASP A 1 85 ? -0.332 20.951 -6.676 1.00 82.81 85 ASP A N 1
ATOM 661 C CA . ASP A 1 85 ? 1.099 20.633 -6.732 1.00 82.81 85 ASP A CA 1
ATOM 662 C C . ASP A 1 85 ? 1.579 19.871 -5.485 1.00 82.81 85 ASP A C 1
ATOM 664 O O . ASP A 1 85 ? 2.380 18.940 -5.603 1.00 82.81 85 ASP A O 1
ATOM 668 N N . ASN A 1 86 ? 1.041 20.198 -4.305 1.00 84.38 86 ASN A N 1
ATOM 669 C CA . ASN A 1 86 ? 1.349 19.493 -3.060 1.00 84.38 86 ASN A CA 1
ATOM 670 C C . ASN A 1 86 ? 0.744 18.084 -3.059 1.00 84.38 86 ASN A C 1
ATOM 672 O O . ASN A 1 86 ? 1.394 17.152 -2.591 1.00 84.38 86 ASN A O 1
ATOM 676 N N . LEU A 1 87 ? -0.460 17.908 -3.615 1.00 85.12 87 LEU A N 1
ATOM 677 C CA . LEU A 1 87 ? -1.080 16.586 -3.781 1.00 85.12 87 LEU A CA 1
ATOM 678 C C . LEU A 1 87 ? -0.277 15.706 -4.741 1.00 85.12 87 LEU A C 1
ATOM 680 O O . LEU A 1 87 ? 0.030 14.561 -4.424 1.00 85.12 87 LEU A O 1
ATOM 684 N N . ILE A 1 88 ? 0.140 16.246 -5.888 1.00 88.75 88 ILE A N 1
ATOM 685 C CA . ILE A 1 88 ? 0.982 15.513 -6.842 1.00 88.75 88 ILE A CA 1
ATOM 686 C C . ILE A 1 88 ? 2.318 15.133 -6.195 1.00 88.75 88 ILE A C 1
ATOM 688 O O . ILE A 1 88 ? 2.807 14.019 -6.396 1.00 88.75 88 ILE A O 1
ATOM 692 N N . GLN A 1 89 ? 2.914 16.038 -5.414 1.00 89.19 89 GLN A N 1
ATOM 693 C CA . GLN A 1 89 ? 4.133 15.741 -4.669 1.00 89.19 89 GLN A CA 1
ATOM 694 C C . GLN A 1 89 ? 3.909 14.625 -3.641 1.00 89.19 89 GLN A C 1
ATOM 696 O O . GLN A 1 89 ? 4.710 13.692 -3.595 1.00 89.19 89 GLN A O 1
ATOM 701 N N . LEU A 1 90 ? 2.817 14.684 -2.873 1.00 89.81 90 LEU A N 1
ATOM 702 C CA . LEU A 1 90 ? 2.428 13.640 -1.928 1.00 89.81 90 LEU A CA 1
ATOM 703 C C . LEU A 1 90 ? 2.304 12.285 -2.634 1.00 89.81 90 LEU A C 1
ATOM 705 O O . LEU A 1 90 ? 2.890 11.309 -2.180 1.00 89.81 90 LEU A O 1
ATOM 709 N N . TYR A 1 91 ? 1.616 12.224 -3.774 1.00 92.19 91 TYR A N 1
ATOM 710 C CA . TYR A 1 91 ? 1.445 10.981 -4.529 1.00 92.19 91 TYR A CA 1
ATOM 711 C C . TYR A 1 91 ? 2.779 10.378 -4.958 1.00 92.19 91 TYR A C 1
ATOM 713 O O . TYR A 1 91 ? 3.018 9.191 -4.740 1.00 92.19 91 TYR A O 1
ATOM 721 N N . TRP A 1 92 ? 3.685 11.192 -5.502 1.00 93.88 92 TRP A N 1
ATOM 722 C CA . TRP A 1 92 ? 5.027 10.725 -5.851 1.00 93.88 92 TRP A CA 1
ATOM 723 C C . TRP A 1 92 ? 5.846 10.285 -4.641 1.00 93.88 92 TRP A C 1
ATOM 725 O O . TRP A 1 92 ? 6.622 9.336 -4.757 1.00 93.88 92 TRP A O 1
ATOM 735 N N . ASP A 1 93 ? 5.688 10.950 -3.497 1.00 94.06 93 ASP A N 1
ATOM 736 C CA . ASP A 1 93 ? 6.366 10.571 -2.261 1.00 94.06 93 ASP A CA 1
ATOM 737 C C . ASP A 1 93 ? 5.876 9.207 -1.766 1.00 94.06 93 ASP A C 1
ATOM 739 O O . ASP A 1 93 ? 6.705 8.342 -1.489 1.00 94.06 93 ASP A O 1
ATOM 743 N N . VAL A 1 94 ? 4.563 8.967 -1.759 1.00 95.00 94 VAL A N 1
ATOM 744 C CA . VAL A 1 94 ? 3.971 7.673 -1.382 1.00 95.00 94 VAL A CA 1
ATOM 745 C C . VAL A 1 94 ? 4.411 6.558 -2.325 1.00 95.00 94 VAL A C 1
ATOM 747 O O . VAL A 1 94 ? 4.870 5.518 -1.857 1.00 95.00 94 VAL A O 1
ATOM 750 N N . ILE A 1 95 ? 4.328 6.774 -3.643 1.00 95.94 95 ILE A N 1
ATOM 751 C CA . ILE A 1 95 ? 4.747 5.776 -4.639 1.00 95.94 95 ILE A CA 1
ATOM 752 C C . ILE A 1 95 ? 6.228 5.447 -4.449 1.00 95.94 95 ILE A C 1
ATOM 754 O O . ILE A 1 95 ? 6.598 4.278 -4.387 1.00 95.94 95 ILE A O 1
ATOM 758 N N . LEU A 1 96 ? 7.089 6.462 -4.319 1.00 95.56 96 LEU A N 1
ATOM 759 C CA . LEU A 1 96 ? 8.519 6.235 -4.142 1.00 95.56 96 LEU A CA 1
ATOM 760 C C . LEU A 1 96 ? 8.813 5.482 -2.842 1.00 95.56 96 LEU A C 1
ATOM 762 O O . LEU A 1 96 ? 9.622 4.559 -2.864 1.00 95.56 96 LEU A O 1
ATOM 766 N N . ILE A 1 97 ? 8.177 5.857 -1.727 1.00 95.19 97 ILE A N 1
ATOM 767 C CA . ILE A 1 97 ? 8.374 5.187 -0.436 1.00 95.19 97 ILE A CA 1
ATOM 768 C C . ILE A 1 97 ? 7.934 3.727 -0.527 1.00 95.19 97 ILE A C 1
ATOM 770 O O . ILE A 1 97 ? 8.716 2.855 -0.147 1.00 95.19 97 ILE A O 1
ATOM 774 N N . MET A 1 98 ? 6.740 3.465 -1.064 1.00 95.62 98 MET A N 1
ATOM 775 C CA . MET A 1 98 ? 6.184 2.121 -1.209 1.00 95.62 98 MET A CA 1
ATOM 776 C C . MET A 1 98 ? 7.057 1.237 -2.108 1.00 95.62 98 MET A C 1
ATOM 778 O O . MET A 1 98 ? 7.464 0.151 -1.707 1.00 95.62 98 MET A O 1
ATOM 782 N N . GLU A 1 99 ? 7.418 1.708 -3.301 1.00 95.00 99 GLU A N 1
ATOM 783 C CA . GLU A 1 99 ? 8.205 0.898 -4.237 1.00 95.00 99 GLU A CA 1
ATOM 784 C C . GLU A 1 99 ? 9.663 0.734 -3.775 1.00 95.00 99 GLU A C 1
ATOM 786 O O . GLU A 1 99 ? 10.288 -0.297 -4.016 1.00 95.00 99 GLU A O 1
ATOM 791 N N . SER A 1 100 ? 10.210 1.708 -3.036 1.00 94.00 100 SER A N 1
ATOM 792 C CA . SER A 1 100 ? 11.564 1.602 -2.474 1.00 94.00 100 SER A CA 1
ATOM 793 C C . SER A 1 100 ? 11.694 0.569 -1.353 1.00 94.00 100 SER A C 1
ATOM 795 O O . SER A 1 100 ? 12.820 0.220 -1.005 1.00 94.00 100 SER A O 1
ATOM 797 N N . GLN A 1 101 ? 10.585 0.048 -0.809 1.00 92.94 101 GLN A N 1
ATOM 798 C CA . GLN A 1 101 ? 10.629 -1.017 0.202 1.00 92.94 101 GLN A CA 1
ATOM 799 C C . GLN A 1 101 ? 11.333 -2.278 -0.319 1.00 92.94 101 GLN A C 1
ATOM 801 O O . GLN A 1 101 ? 11.941 -3.003 0.463 1.00 92.94 101 GLN A O 1
ATOM 806 N N . PHE A 1 102 ? 11.286 -2.505 -1.633 1.00 92.75 102 PHE A N 1
ATOM 807 C CA . PHE A 1 102 ? 11.895 -3.653 -2.305 1.00 92.75 102 PHE A CA 1
ATOM 808 C C . PHE A 1 102 ? 13.288 -3.356 -2.872 1.00 92.75 102 PHE A C 1
ATOM 810 O O . PHE A 1 102 ? 13.873 -4.196 -3.551 1.00 92.75 102 PHE A O 1
ATOM 817 N N . LEU A 1 103 ? 13.835 -2.162 -2.629 1.00 91.44 103 LEU A N 1
ATOM 818 C CA . LEU A 1 103 ? 15.175 -1.796 -3.075 1.00 91.44 103 LEU A CA 1
ATOM 819 C C . LEU A 1 103 ? 16.217 -2.316 -2.078 1.00 91.44 103 LEU A C 1
ATOM 821 O O . LEU A 1 103 ? 16.179 -1.970 -0.899 1.00 91.44 103 LEU A O 1
ATOM 825 N N . TYR A 1 104 ? 17.192 -3.090 -2.557 1.00 85.12 104 TYR A N 1
ATOM 826 C CA . TYR A 1 104 ? 18.258 -3.615 -1.697 1.00 85.12 104 TYR A CA 1
ATOM 827 C C . TYR A 1 104 ? 19.169 -2.543 -1.114 1.00 85.12 104 TYR A C 1
ATOM 829 O O . TYR A 1 104 ? 19.556 -2.615 0.052 1.00 85.12 104 TYR A O 1
ATOM 837 N N . ASP A 1 105 ? 19.552 -1.580 -1.951 1.00 84.12 105 ASP A N 1
ATOM 838 C CA . ASP A 1 105 ? 20.518 -0.554 -1.593 1.00 84.12 105 ASP A CA 1
ATOM 839 C C . ASP A 1 105 ? 19.988 0.836 -1.939 1.00 84.12 105 ASP A C 1
ATOM 841 O O . ASP A 1 105 ? 19.813 1.219 -3.101 1.00 84.12 105 ASP A O 1
ATOM 845 N N . VAL A 1 106 ? 19.791 1.633 -0.891 1.00 84.25 106 VAL A N 1
ATOM 846 C CA . VAL A 1 106 ? 19.320 3.014 -0.987 1.00 84.25 106 VAL A CA 1
ATOM 847 C C . VAL A 1 106 ? 20.337 3.919 -1.702 1.00 84.25 106 VAL A C 1
ATOM 849 O O . VAL A 1 106 ? 19.971 4.995 -2.176 1.00 84.25 106 VAL A O 1
ATOM 852 N N . SER A 1 107 ? 21.596 3.495 -1.874 1.00 85.38 107 SER A N 1
ATOM 853 C CA . SER A 1 107 ? 22.580 4.211 -2.699 1.00 85.38 107 SER A CA 1
ATOM 854 C C . SER A 1 107 ? 22.121 4.381 -4.160 1.00 85.38 107 SER A C 1
ATOM 856 O O . SER A 1 107 ? 22.477 5.360 -4.824 1.00 85.38 107 SER A O 1
ATOM 858 N N . HIS A 1 108 ? 21.257 3.485 -4.650 1.00 86.00 108 HIS A N 1
ATOM 859 C CA . HIS A 1 108 ? 20.701 3.516 -6.003 1.00 86.00 108 HIS A CA 1
ATOM 860 C C . HIS A 1 108 ? 19.380 4.283 -6.122 1.00 86.00 108 HIS A C 1
ATOM 862 O O . HIS A 1 108 ? 18.838 4.392 -7.223 1.00 86.00 108 HIS A O 1
ATOM 868 N N . LEU A 1 109 ? 18.894 4.896 -5.037 1.00 89.12 109 LEU A N 1
ATOM 869 C CA . LEU A 1 109 ? 17.583 5.547 -4.973 1.00 89.12 109 LEU A CA 1
ATOM 870 C C . LEU A 1 109 ? 17.338 6.565 -6.095 1.00 89.12 109 LEU A C 1
ATOM 872 O O . LEU A 1 109 ? 16.238 6.641 -6.627 1.00 89.12 109 LEU A O 1
ATOM 876 N N . LYS A 1 110 ? 18.357 7.334 -6.503 1.00 88.75 110 LYS A N 1
ATOM 877 C CA . LYS A 1 110 ? 18.210 8.307 -7.599 1.00 88.75 110 LYS A CA 1
ATOM 878 C C . LYS A 1 110 ? 17.988 7.630 -8.958 1.00 88.75 110 LYS A C 1
ATOM 880 O O . LYS A 1 110 ? 17.183 8.109 -9.750 1.00 88.75 110 LYS A O 1
ATOM 885 N N . LYS A 1 111 ? 18.700 6.529 -9.233 1.00 89.06 111 LYS A N 1
ATOM 886 C CA . LYS A 1 111 ? 18.503 5.744 -10.464 1.00 89.06 111 LYS A CA 1
ATOM 887 C C . LYS A 1 111 ? 17.135 5.069 -10.444 1.00 89.06 111 LYS A C 1
ATOM 889 O O . LYS A 1 111 ? 16.413 5.143 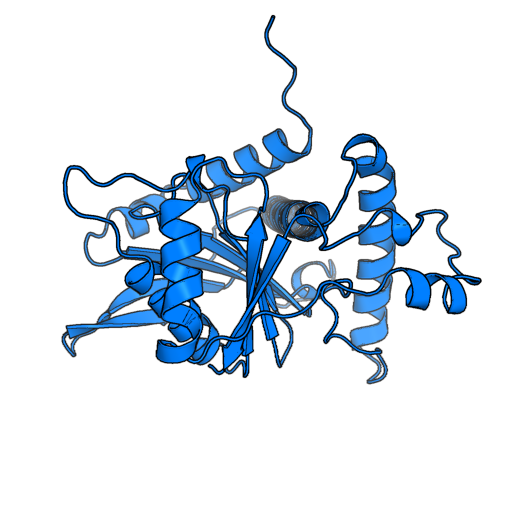-11.431 1.00 89.06 111 LYS A O 1
ATOM 894 N N . PHE A 1 112 ? 16.774 4.504 -9.295 1.00 90.44 112 PHE A N 1
ATOM 895 C CA . PHE A 1 112 ? 15.470 3.898 -9.068 1.00 90.44 112 PHE A CA 1
ATOM 896 C C . PHE A 1 112 ? 14.327 4.896 -9.278 1.00 90.44 112 PHE A C 1
ATOM 898 O O . PHE A 1 112 ? 13.378 4.594 -9.988 1.00 90.44 112 PHE A O 1
ATOM 905 N N . GLN A 1 113 ? 14.443 6.118 -8.751 1.00 92.12 113 GLN A N 1
ATOM 906 C CA . GLN A 1 113 ? 13.436 7.162 -8.940 1.00 92.12 113 GLN A CA 1
ATOM 907 C C . GLN A 1 113 ? 13.223 7.499 -10.424 1.00 92.12 113 GLN A C 1
ATOM 909 O O . GLN A 1 113 ? 12.083 7.649 -10.853 1.00 92.12 113 GLN A O 1
ATOM 914 N N . ASN A 1 114 ? 14.294 7.605 -11.216 1.00 90.94 114 ASN A N 1
ATOM 915 C CA . ASN A 1 114 ? 14.172 7.851 -12.655 1.00 90.94 114 ASN A CA 1
ATOM 916 C C . ASN A 1 114 ? 13.480 6.678 -13.363 1.00 90.94 114 ASN A C 1
ATOM 918 O O . ASN A 1 114 ? 12.526 6.892 -14.105 1.00 90.94 114 ASN A O 1
ATOM 922 N N . HIS A 1 115 ? 13.904 5.446 -13.065 1.00 90.06 115 HIS A N 1
ATOM 923 C CA . HIS A 1 115 ? 13.275 4.235 -13.594 1.00 90.06 115 HIS A CA 1
ATOM 924 C C . HIS A 1 115 ? 11.782 4.157 -13.237 1.00 90.06 115 HIS A C 1
ATOM 926 O O . HIS A 1 115 ? 10.953 3.844 -14.090 1.00 90.06 115 HIS A O 1
ATOM 932 N N . LEU A 1 116 ? 11.422 4.495 -11.999 1.00 91.44 116 LEU A N 1
ATOM 933 C CA . LEU A 1 116 ? 10.045 4.543 -11.521 1.00 91.44 116 LEU A CA 1
ATOM 934 C C . LEU A 1 116 ? 9.214 5.575 -12.297 1.00 91.44 116 LEU A C 1
ATOM 936 O O . LEU A 1 116 ? 8.102 5.269 -12.723 1.00 91.44 116 LEU A O 1
ATOM 940 N N . ILE A 1 117 ? 9.757 6.775 -12.531 1.00 91.69 117 ILE A N 1
ATOM 941 C CA . ILE A 1 117 ? 9.098 7.822 -13.328 1.00 91.69 117 ILE A CA 1
ATOM 942 C C . ILE A 1 117 ? 8.882 7.352 -14.771 1.00 91.69 117 ILE A C 1
ATOM 944 O O . ILE A 1 117 ? 7.783 7.511 -15.307 1.00 91.69 117 ILE A O 1
ATOM 948 N N . ASP A 1 118 ? 9.893 6.746 -15.393 1.00 89.19 118 ASP A N 1
ATOM 949 C CA . ASP A 1 118 ? 9.813 6.259 -16.774 1.00 89.19 118 ASP A CA 1
ATOM 950 C C . ASP A 1 118 ? 8.803 5.113 -16.918 1.00 89.19 118 ASP A C 1
ATOM 952 O O . ASP A 1 118 ? 7.990 5.095 -17.854 1.00 89.19 118 ASP A O 1
ATOM 956 N N . THR A 1 119 ? 8.806 4.181 -15.964 1.00 88.25 119 THR A N 1
ATOM 957 C CA . THR A 1 119 ? 7.879 3.043 -15.914 1.00 88.25 119 THR A CA 1
ATOM 958 C C . THR A 1 119 ? 6.450 3.516 -15.670 1.00 88.25 119 THR A C 1
ATOM 960 O O . THR A 1 119 ? 5.534 3.111 -16.389 1.00 88.25 119 THR A O 1
ATOM 963 N N . MET A 1 120 ? 6.249 4.456 -14.743 1.00 89.81 120 MET A N 1
ATOM 964 C CA . MET A 1 120 ? 4.942 5.061 -14.481 1.00 89.81 120 MET A CA 1
ATOM 965 C C . MET A 1 120 ? 4.429 5.834 -15.700 1.00 89.81 120 MET A C 1
ATOM 967 O O . MET A 1 120 ? 3.286 5.657 -16.114 1.00 89.81 120 MET A O 1
ATOM 971 N N . GLY A 1 121 ? 5.277 6.642 -16.345 1.00 88.31 121 GLY A N 1
ATOM 972 C CA . GLY A 1 121 ? 4.914 7.368 -17.565 1.00 88.31 121 GLY A CA 1
ATOM 973 C C . GLY A 1 121 ? 4.544 6.431 -18.716 1.00 88.31 121 GLY A C 1
ATOM 974 O O . GLY A 1 121 ? 3.645 6.716 -19.505 1.00 88.31 121 GLY A O 1
ATOM 975 N N . THR A 1 122 ? 5.205 5.279 -18.799 1.00 85.44 122 THR A N 1
ATOM 976 C CA . THR A 1 122 ? 4.876 4.200 -19.734 1.00 85.44 122 THR A CA 1
ATOM 977 C C . THR A 1 122 ? 3.508 3.603 -19.407 1.00 85.44 122 THR A C 1
ATOM 979 O O . THR A 1 122 ? 2.635 3.615 -20.274 1.00 85.44 122 THR A O 1
ATOM 982 N N . ARG A 1 123 ? 3.258 3.206 -18.155 1.00 84.19 123 ARG A N 1
ATOM 983 C CA . ARG A 1 123 ? 1.960 2.674 -17.708 1.00 84.19 123 ARG A CA 1
ATOM 984 C C . ARG A 1 123 ? 0.808 3.648 -17.962 1.00 84.19 123 ARG A C 1
ATOM 986 O O . ARG A 1 123 ? -0.178 3.275 -18.586 1.00 84.19 123 ARG A O 1
ATOM 993 N N . LEU A 1 124 ? 0.961 4.920 -17.594 1.00 85.31 124 LEU A N 1
ATOM 994 C CA . LEU A 1 124 ? -0.066 5.949 -17.799 1.00 85.31 124 LEU A CA 1
ATOM 995 C C . LEU A 1 124 ? -0.384 6.199 -19.282 1.00 85.31 124 LEU A C 1
ATOM 997 O O . LEU A 1 124 ? -1.523 6.515 -19.616 1.00 85.31 124 LEU A O 1
ATOM 1001 N N . ARG A 1 125 ? 0.592 6.035 -20.187 1.00 81.50 125 ARG A N 1
ATOM 1002 C CA . ARG A 1 125 ? 0.349 6.098 -21.641 1.00 81.50 125 ARG A CA 1
ATOM 1003 C C . ARG A 1 125 ? -0.410 4.871 -22.151 1.00 81.50 125 ARG A C 1
ATOM 1005 O O . ARG A 1 125 ? -1.275 5.018 -23.013 1.00 81.50 125 ARG A O 1
ATOM 1012 N N . TYR A 1 126 ? -0.088 3.687 -21.627 1.00 70.12 126 TYR A N 1
ATOM 1013 C CA . TYR A 1 126 ? -0.636 2.407 -22.081 1.00 70.12 126 TYR A CA 1
ATOM 1014 C C . TYR A 1 126 ? -1.920 1.967 -21.376 1.00 70.12 126 TYR A C 1
ATOM 1016 O O . TYR A 1 126 ? -2.591 1.105 -21.925 1.00 70.12 126 TYR A O 1
ATOM 1024 N N . ASN A 1 127 ? -2.346 2.577 -20.264 1.00 58.38 127 ASN A N 1
ATOM 1025 C CA . ASN A 1 127 ? -3.674 2.324 -19.673 1.00 58.38 127 ASN A CA 1
ATOM 1026 C C . ASN A 1 127 ? -4.840 2.617 -20.651 1.00 58.38 127 ASN A C 1
ATOM 1028 O O . ASN A 1 127 ? -5.961 2.175 -20.425 1.00 58.38 127 ASN A O 1
ATOM 1032 N N . ASN A 1 128 ? -4.576 3.279 -21.787 1.00 49.91 128 ASN A N 1
ATOM 1033 C CA . ASN A 1 128 ? -5.522 3.438 -22.900 1.00 49.91 128 ASN A CA 1
ATOM 1034 C C . ASN A 1 128 ? -5.578 2.237 -23.875 1.00 49.91 128 ASN A C 1
ATOM 1036 O O . ASN A 1 128 ? -6.414 2.214 -24.777 1.00 49.91 128 ASN A O 1
ATOM 1040 N N . SER A 1 129 ? -4.709 1.235 -23.723 1.00 44.00 129 SER A N 1
ATOM 1041 C CA . SER A 1 129 ? -4.641 0.019 -24.542 1.00 44.00 129 SER A CA 1
ATOM 1042 C C . SER A 1 129 ? -4.578 -1.211 -23.633 1.00 44.00 129 SER A C 1
ATOM 1044 O O . SER A 1 129 ? -3.670 -1.328 -22.821 1.00 44.00 129 SER A O 1
ATOM 1046 N N . LYS A 1 130 ? -5.534 -2.137 -23.767 1.00 46.41 130 LYS A N 1
ATOM 1047 C CA . LYS A 1 130 ? -5.801 -3.303 -22.888 1.00 46.41 130 LYS A CA 1
ATOM 1048 C C . LYS A 1 130 ? -4.695 -4.381 -22.808 1.00 46.41 130 LYS A C 1
ATOM 1050 O O . LYS A 1 130 ? -4.989 -5.556 -22.617 1.00 46.41 130 LYS A O 1
ATOM 1055 N N . THR A 1 131 ? -3.430 -4.030 -22.990 1.00 41.78 131 THR A N 1
ATOM 1056 C CA . THR A 1 131 ? -2.314 -4.974 -23.065 1.00 41.78 131 THR A CA 1
ATOM 1057 C C . THR A 1 131 ? -1.184 -4.528 -22.152 1.00 41.78 131 THR A C 1
ATOM 1059 O O . THR A 1 131 ? -0.172 -4.014 -22.625 1.00 41.78 131 THR A O 1
ATOM 1062 N N . LEU A 1 132 ? -1.328 -4.740 -20.844 1.00 49.91 132 LEU A N 1
ATOM 1063 C CA . LEU A 1 132 ? -0.182 -4.749 -19.939 1.00 49.91 132 LEU A CA 1
ATOM 1064 C C . LEU A 1 132 ? -0.129 -6.064 -19.162 1.00 49.91 132 LEU A C 1
ATOM 1066 O O . LEU A 1 132 ? -1.128 -6.560 -18.652 1.00 49.91 132 LEU A O 1
ATOM 1070 N N . ARG A 1 133 ? 1.077 -6.636 -19.214 1.00 49.22 133 ARG A N 1
ATOM 1071 C CA . ARG A 1 133 ? 1.518 -7.929 -18.694 1.00 49.22 133 ARG A CA 1
ATOM 1072 C C . ARG A 1 133 ? 1.395 -7.996 -17.171 1.00 49.22 133 ARG A C 1
ATOM 1074 O O . ARG A 1 133 ? 1.523 -6.978 -16.503 1.00 49.22 133 ARG A O 1
ATOM 1081 N N . ASP A 1 134 ? 1.189 -9.223 -16.698 1.00 50.16 134 ASP A N 1
ATOM 1082 C CA . ASP A 1 134 ? 1.277 -9.747 -15.327 1.00 50.16 134 ASP A CA 1
ATOM 1083 C C . ASP A 1 134 ? 1.446 -8.705 -14.198 1.00 50.16 134 ASP A C 1
ATOM 1085 O O . ASP A 1 134 ? 2.501 -8.568 -13.581 1.00 50.16 134 ASP A O 1
ATOM 1089 N N . THR A 1 135 ? 0.370 -7.971 -13.894 1.00 50.75 135 THR A N 1
ATOM 1090 C CA . THR A 1 135 ? 0.297 -7.050 -12.739 1.00 50.75 135 THR A CA 1
ATOM 1091 C C . THR A 1 135 ? 0.302 -7.782 -11.397 1.00 50.75 135 THR A C 1
ATOM 1093 O O . THR A 1 135 ? 0.382 -7.157 -10.349 1.00 50.75 135 THR A O 1
ATOM 1096 N N . ARG A 1 136 ? 0.274 -9.118 -11.434 1.00 55.88 136 ARG A N 1
ATOM 1097 C CA . ARG A 1 136 ? 0.235 -10.007 -10.272 1.00 55.88 136 ARG A CA 1
ATOM 1098 C C . ARG A 1 136 ? 1.579 -10.119 -9.555 1.00 55.88 136 ARG A C 1
ATOM 1100 O O . ARG A 1 136 ? 1.636 -10.720 -8.480 1.00 55.88 136 ARG A O 1
ATOM 1107 N N . SER A 1 137 ? 2.660 -9.610 -10.150 1.00 74.25 137 SER A N 1
ATOM 1108 C CA . SER A 1 137 ? 3.985 -9.579 -9.529 1.00 74.25 137 SER A CA 1
ATOM 1109 C C . SER A 1 137 ? 4.156 -8.325 -8.677 1.00 74.25 137 SER A C 1
ATOM 1111 O O . SER A 1 137 ? 3.828 -7.219 -9.105 1.00 74.25 137 SER A O 1
ATOM 1113 N N . TRP A 1 138 ? 4.762 -8.485 -7.499 1.00 85.62 138 TRP A N 1
ATOM 1114 C CA . TRP A 1 138 ? 5.108 -7.378 -6.606 1.00 85.62 138 TRP A CA 1
ATOM 1115 C C . TRP A 1 138 ? 6.053 -6.355 -7.259 1.00 85.62 138 TRP A C 1
ATOM 1117 O O . TRP A 1 138 ? 6.079 -5.202 -6.830 1.00 85.62 138 TRP A O 1
ATOM 1127 N N . ARG A 1 139 ? 6.782 -6.745 -8.317 1.00 84.81 139 ARG A N 1
ATOM 1128 C CA . ARG A 1 139 ? 7.634 -5.856 -9.129 1.00 84.81 139 ARG A CA 1
ATOM 1129 C C . ARG A 1 139 ? 6.841 -4.844 -9.949 1.00 84.81 139 ARG A C 1
ATOM 1131 O O . ARG A 1 139 ? 7.369 -3.798 -10.317 1.00 84.81 139 ARG A O 1
ATOM 1138 N N . GLY A 1 140 ? 5.596 -5.171 -10.287 1.00 84.38 140 GLY A N 1
ATOM 1139 C CA . GLY A 1 140 ? 4.742 -4.318 -11.098 1.00 84.38 140 GLY A CA 1
ATOM 1140 C C . GLY A 1 140 ? 4.289 -3.082 -10.329 1.00 84.38 140 GLY A C 1
ATOM 1141 O O . GLY A 1 140 ? 3.967 -3.147 -9.141 1.00 84.38 140 GLY A O 1
ATOM 1142 N N . LEU A 1 141 ? 4.212 -1.948 -11.024 1.00 89.38 141 LEU A N 1
ATOM 1143 C CA . LEU A 1 141 ? 3.455 -0.802 -10.523 1.00 89.38 141 LEU A CA 1
ATOM 1144 C C . LEU A 1 141 ? 1.966 -1.145 -10.534 1.00 89.38 141 LEU A C 1
ATOM 1146 O O . LEU A 1 141 ? 1.484 -1.764 -11.485 1.00 89.38 141 LEU A O 1
ATOM 1150 N N . CYS A 1 142 ? 1.249 -0.709 -9.509 1.00 91.00 142 CYS A N 1
ATOM 1151 C CA . CYS A 1 142 ? -0.186 -0.927 -9.375 1.00 91.00 142 CYS A CA 1
ATOM 1152 C C . CYS A 1 142 ? -0.991 0.272 -9.891 1.00 91.00 142 CYS A C 1
ATOM 1154 O O . CYS A 1 142 ? -0.442 1.345 -10.149 1.00 91.00 142 CYS A O 1
ATOM 1156 N N . ASP A 1 143 ? -2.301 0.085 -10.051 1.00 89.94 143 ASP A N 1
ATOM 1157 C CA . ASP A 1 143 ? -3.197 1.160 -10.492 1.00 89.94 143 ASP A CA 1
ATOM 1158 C C . ASP A 1 143 ? -3.544 2.127 -9.363 1.00 89.94 143 ASP A C 1
ATOM 1160 O O . ASP A 1 143 ? -3.834 3.295 -9.625 1.00 89.94 143 ASP A O 1
ATOM 1164 N N . ASN A 1 144 ? -3.447 1.670 -8.116 1.00 93.69 144 ASN A N 1
ATOM 1165 C CA . ASN A 1 144 ? -3.727 2.472 -6.943 1.00 93.69 144 ASN A CA 1
ATOM 1166 C C . ASN A 1 144 ? -2.630 2.331 -5.893 1.00 93.69 144 ASN A C 1
ATOM 1168 O O . ASN A 1 144 ? -2.033 1.265 -5.713 1.00 93.69 144 ASN A O 1
ATOM 1172 N N . TYR A 1 145 ? -2.415 3.423 -5.170 1.00 96.38 145 TYR A N 1
ATOM 1173 C CA . TYR A 1 145 ? -1.546 3.483 -4.005 1.00 96.38 145 TYR A CA 1
ATOM 1174 C C . TYR A 1 145 ? -2.354 3.940 -2.802 1.00 96.38 145 TYR A C 1
ATOM 1176 O O . TYR A 1 145 ? -3.391 4.605 -2.920 1.00 96.38 145 TYR A O 1
ATOM 1184 N N . MET A 1 146 ? -1.899 3.521 -1.630 1.00 94.69 146 MET A N 1
ATOM 1185 C CA . MET A 1 146 ? -2.613 3.753 -0.392 1.00 94.69 146 MET A CA 1
ATOM 1186 C C . MET A 1 146 ? -1.646 3.826 0.784 1.00 94.69 146 MET A C 1
ATOM 1188 O O . MET A 1 146 ? -0.606 3.170 0.807 1.00 94.69 146 MET A O 1
ATOM 1192 N N . MET A 1 147 ? -2.012 4.623 1.777 1.00 94.25 147 MET A N 1
ATOM 1193 C CA . MET A 1 147 ? -1.389 4.611 3.092 1.00 94.25 147 MET A CA 1
ATOM 1194 C C . MET A 1 147 ? -2.447 4.296 4.130 1.00 94.25 147 MET A C 1
ATOM 1196 O O . MET A 1 147 ? -3.535 4.865 4.073 1.00 94.25 147 MET A O 1
ATOM 1200 N N . VAL A 1 148 ? -2.110 3.448 5.094 1.00 93.50 148 VAL A N 1
ATOM 1201 C CA . VAL A 1 148 ? -2.990 3.123 6.217 1.00 93.50 148 VAL A CA 1
ATOM 1202 C C . VAL A 1 148 ? -2.322 3.562 7.512 1.00 93.50 148 VAL A C 1
ATOM 1204 O O . VAL A 1 148 ? -1.154 3.259 7.761 1.00 93.50 148 VAL A O 1
ATOM 1207 N N . TYR A 1 149 ? -3.070 4.277 8.345 1.00 90.00 149 TYR A N 1
ATOM 1208 C CA . TYR A 1 149 ? -2.631 4.734 9.653 1.00 90.00 149 TYR A CA 1
ATOM 1209 C C . TYR A 1 149 ? -3.460 4.069 10.751 1.00 90.00 149 TYR A C 1
ATOM 1211 O O . TYR A 1 149 ? -4.667 4.286 10.860 1.00 90.00 149 TYR A O 1
ATOM 1219 N N . LEU A 1 150 ? -2.787 3.257 11.568 1.00 88.88 150 LEU A N 1
ATOM 1220 C CA . LEU A 1 150 ? -3.349 2.503 12.692 1.00 88.88 150 LEU A CA 1
ATOM 1221 C C . LEU A 1 150 ? -2.641 2.939 13.993 1.00 88.88 150 LEU A C 1
ATOM 1223 O O . LEU A 1 150 ? -1.825 2.187 14.532 1.00 88.88 150 LEU A O 1
ATOM 1227 N N . PRO A 1 151 ? -2.936 4.146 14.515 1.00 84.25 151 PRO A N 1
ATOM 1228 C CA . PRO A 1 151 ? -2.177 4.788 15.601 1.00 84.25 151 PRO A CA 1
ATOM 1229 C C . PRO A 1 151 ? -2.168 4.023 16.925 1.00 84.25 151 PRO A C 1
ATOM 1231 O O . PRO A 1 151 ? -1.299 4.230 17.769 1.00 84.25 151 PRO A O 1
ATOM 1234 N N . LEU A 1 152 ? -3.162 3.165 17.152 1.00 82.56 152 LEU A N 1
ATOM 1235 C CA . LEU A 1 152 ? -3.242 2.351 18.366 1.00 82.56 152 LEU A CA 1
ATOM 1236 C C . LEU A 1 152 ? -2.319 1.125 18.314 1.00 82.56 152 LEU A C 1
ATOM 1238 O O . LEU A 1 152 ? -2.102 0.489 19.343 1.00 82.56 152 LEU A O 1
ATOM 1242 N N . ILE A 1 153 ? -1.795 0.790 17.132 1.00 83.50 153 ILE A N 1
ATOM 1243 C CA . ILE A 1 153 ? -1.058 -0.451 16.872 1.00 83.50 153 ILE A CA 1
ATOM 1244 C C . ILE A 1 153 ? 0.367 -0.153 16.404 1.00 83.50 153 ILE A C 1
ATOM 1246 O O . ILE A 1 153 ? 1.301 -0.797 16.876 1.00 83.50 153 ILE A O 1
ATOM 1250 N N . PHE A 1 154 ? 0.546 0.837 15.530 1.00 85.12 154 PHE A N 1
ATOM 1251 C CA . PHE A 1 154 ? 1.841 1.200 14.961 1.00 85.12 154 PHE A CA 1
ATOM 1252 C C . PHE A 1 154 ? 2.167 2.671 15.227 1.00 85.12 154 PHE A C 1
ATOM 1254 O O . PHE A 1 154 ? 1.296 3.540 15.172 1.00 85.12 154 PHE A O 1
ATOM 1261 N N . ASP A 1 155 ? 3.446 2.945 15.474 1.00 83.62 155 ASP A N 1
ATOM 1262 C CA . ASP A 1 155 ? 4.015 4.298 15.501 1.00 83.62 155 ASP A CA 1
ATOM 1263 C C . ASP A 1 155 ? 4.352 4.834 14.101 1.00 83.62 155 ASP A C 1
ATOM 1265 O O . ASP A 1 155 ? 4.789 5.976 13.963 1.00 83.62 155 ASP A O 1
ATOM 1269 N N . ASP A 1 156 ? 4.145 4.022 13.064 1.00 87.12 156 ASP A N 1
ATOM 1270 C CA . ASP A 1 156 ? 4.452 4.348 11.675 1.00 87.12 156 ASP A CA 1
ATOM 1271 C C . ASP A 1 156 ? 3.270 4.031 10.742 1.00 87.12 156 ASP A C 1
ATOM 1273 O O . ASP A 1 156 ? 2.295 3.375 11.121 1.00 87.12 156 ASP A O 1
ATOM 1277 N N . LEU A 1 157 ? 3.356 4.524 9.509 1.00 91.38 157 LEU A N 1
ATOM 1278 C CA . LEU A 1 157 ? 2.409 4.251 8.437 1.00 91.38 157 LEU A CA 1
ATOM 1279 C C . LEU A 1 157 ? 2.640 2.873 7.828 1.00 91.38 157 LEU A C 1
ATOM 1281 O O . LEU A 1 157 ? 3.766 2.389 7.699 1.00 91.38 157 LEU A O 1
ATOM 1285 N N . ILE A 1 158 ? 1.544 2.288 7.368 1.00 94.44 158 ILE A N 1
ATOM 1286 C CA . ILE A 1 158 ? 1.549 1.100 6.531 1.00 94.44 158 ILE A CA 1
ATOM 1287 C C . ILE A 1 158 ? 1.462 1.551 5.075 1.00 94.44 158 ILE A C 1
ATOM 1289 O O . ILE A 1 158 ? 0.584 2.338 4.706 1.00 94.44 158 ILE A O 1
ATOM 1293 N N . TRP A 1 159 ? 2.366 1.031 4.248 1.00 96.31 159 TRP A N 1
ATOM 1294 C CA . TRP A 1 159 ? 2.454 1.379 2.833 1.00 96.31 159 TRP A CA 1
ATOM 1295 C C . TRP A 1 159 ? 1.780 0.310 1.990 1.00 96.31 159 TRP A C 1
ATOM 1297 O O . TRP A 1 159 ? 2.090 -0.878 2.116 1.00 96.31 159 TRP A O 1
ATOM 1307 N N . CYS A 1 160 ? 0.872 0.742 1.120 1.00 97.25 160 CYS A N 1
ATOM 1308 C CA . CYS A 1 160 ? 0.046 -0.153 0.335 1.00 97.25 160 CYS A CA 1
ATOM 1309 C C . CYS A 1 160 ? 0.043 0.229 -1.149 1.00 97.25 160 CYS A C 1
ATOM 1311 O O . CYS A 1 160 ? 0.114 1.402 -1.529 1.00 97.25 160 CYS A O 1
ATOM 1313 N N . LYS A 1 161 ? -0.115 -0.784 -1.998 1.00 96.50 161 LYS A N 1
ATOM 1314 C CA . LYS A 1 161 ? -0.463 -0.629 -3.415 1.00 96.50 161 LYS A CA 1
ATOM 1315 C C . LYS A 1 161 ? -1.412 -1.746 -3.830 1.00 96.50 161 LYS A C 1
ATOM 1317 O O . LYS A 1 161 ? -1.334 -2.833 -3.264 1.00 96.50 161 LYS A O 1
ATOM 1322 N N . TYR A 1 162 ? -2.304 -1.499 -4.780 1.00 94.69 162 TYR A N 1
ATOM 1323 C CA . TYR A 1 162 ? -3.243 -2.530 -5.223 1.00 94.69 162 TYR A CA 1
ATOM 1324 C C . TYR A 1 162 ? -3.664 -2.391 -6.682 1.00 94.69 162 TYR A C 1
ATOM 1326 O O . TYR A 1 162 ? -3.749 -1.288 -7.235 1.00 94.69 162 TYR A O 1
ATOM 1334 N N . ASP A 1 163 ? -3.905 -3.539 -7.306 1.00 90.56 163 ASP A N 1
ATOM 1335 C CA . ASP A 1 163 ? -4.535 -3.654 -8.619 1.00 90.56 163 ASP A CA 1
ATOM 1336 C C . ASP A 1 163 ? -5.967 -4.196 -8.472 1.00 90.56 163 ASP A C 1
ATOM 1338 O O . ASP A 1 163 ? -6.571 -4.050 -7.416 1.00 90.56 163 ASP A O 1
ATOM 1342 N N . SER A 1 164 ? -6.543 -4.781 -9.523 1.00 88.94 164 SER A N 1
ATOM 1343 C CA . SER A 1 164 ? -7.899 -5.341 -9.470 1.00 88.94 164 SER A CA 1
ATOM 1344 C C . SER A 1 164 ? -7.998 -6.701 -8.764 1.00 88.94 164 SER A C 1
ATOM 1346 O O . SER A 1 164 ? -9.058 -7.317 -8.804 1.00 88.94 164 SER A O 1
ATOM 1348 N N . VAL A 1 165 ? -6.898 -7.249 -8.239 1.00 90.62 165 VAL A N 1
ATOM 1349 C CA . VAL A 1 165 ? -6.847 -8.606 -7.669 1.00 90.62 165 VAL A CA 1
ATOM 1350 C C . VAL A 1 165 ? -6.179 -8.615 -6.298 1.00 90.62 165 VAL A C 1
ATOM 1352 O O . VAL A 1 165 ? -6.688 -9.264 -5.384 1.00 90.62 165 VAL A O 1
ATOM 1355 N N . TYR A 1 166 ? -5.045 -7.928 -6.159 1.00 93.06 166 TYR A N 1
ATOM 1356 C CA . TYR A 1 166 ? -4.184 -7.995 -4.983 1.00 93.06 166 TYR A CA 1
ATOM 1357 C C . TYR A 1 166 ? -4.098 -6.658 -4.255 1.00 93.06 166 TYR A C 1
ATOM 1359 O O . TYR A 1 166 ? -3.755 -5.639 -4.856 1.00 93.06 166 TYR A O 1
ATOM 1367 N N . LEU A 1 167 ? -4.260 -6.698 -2.931 1.00 96.19 167 LEU A N 1
ATOM 1368 C CA . LEU A 1 167 ? -3.777 -5.670 -2.015 1.00 96.19 167 LEU A CA 1
ATOM 1369 C C . LEU A 1 167 ? -2.382 -6.046 -1.512 1.00 96.19 167 LEU A C 1
ATOM 1371 O O . LEU A 1 167 ? -2.215 -7.015 -0.777 1.00 96.19 167 LEU A O 1
ATOM 1375 N N . HIS A 1 168 ? -1.365 -5.277 -1.884 1.00 96.44 168 HIS A N 1
ATOM 1376 C CA . HIS A 1 168 ? -0.002 -5.423 -1.382 1.00 96.44 168 HIS A CA 1
ATOM 1377 C C . HIS A 1 168 ? 0.232 -4.480 -0.207 1.00 96.44 168 HIS A C 1
ATOM 1379 O O . HIS A 1 168 ? 0.086 -3.269 -0.362 1.00 96.44 168 HIS A O 1
ATOM 1385 N N . VAL A 1 169 ? 0.653 -5.024 0.935 1.00 96.81 169 VAL A N 1
ATOM 1386 C CA . VAL A 1 169 ? 0.827 -4.280 2.187 1.00 96.81 169 VAL A CA 1
ATOM 1387 C C . VAL A 1 169 ? 2.203 -4.535 2.781 1.00 96.81 169 VAL A C 1
ATOM 1389 O O . VAL A 1 169 ? 2.515 -5.655 3.187 1.00 96.81 169 VAL A O 1
ATOM 1392 N N . VAL A 1 170 ? 3.021 -3.492 2.882 1.00 95.75 170 VAL A N 1
ATOM 1393 C CA . VAL A 1 170 ? 4.297 -3.550 3.602 1.00 95.75 170 VAL A CA 1
ATOM 1394 C C . VAL A 1 170 ? 4.063 -3.080 5.028 1.00 95.75 170 VAL A C 1
ATOM 1396 O O . VAL A 1 170 ? 3.756 -1.909 5.263 1.00 95.75 170 VAL A O 1
ATOM 1399 N N . LEU A 1 171 ? 4.204 -4.005 5.979 1.00 92.25 171 LEU A N 1
ATOM 1400 C CA . LEU A 1 171 ? 4.085 -3.676 7.395 1.00 92.25 171 LEU A CA 1
ATOM 1401 C C . LEU A 1 171 ? 5.327 -2.913 7.870 1.00 92.25 171 LEU A C 1
ATOM 1403 O O . LEU A 1 171 ? 6.441 -3.189 7.404 1.00 92.25 171 LEU A O 1
ATOM 1407 N N . PRO A 1 172 ? 5.158 -1.970 8.809 1.00 89.25 172 PRO A N 1
ATOM 1408 C CA . PRO A 1 172 ? 6.282 -1.257 9.377 1.00 89.25 172 PRO A CA 1
ATOM 1409 C C . PRO A 1 172 ? 7.122 -2.207 10.252 1.00 89.25 172 PRO A C 1
ATOM 1411 O O . PRO A 1 172 ? 6.617 -3.254 10.684 1.00 89.25 172 PRO A O 1
ATOM 1414 N N . PRO A 1 173 ? 8.397 -1.865 10.522 1.00 83.19 173 PRO A N 1
ATOM 1415 C CA . PRO A 1 173 ? 9.290 -2.713 11.309 1.00 83.19 173 PRO A CA 1
ATOM 1416 C C . PRO A 1 173 ? 8.697 -3.054 12.679 1.00 83.19 173 PRO A C 1
ATOM 1418 O O . PRO A 1 173 ? 8.028 -2.207 13.273 1.00 83.19 173 PRO A O 1
ATOM 1421 N N . ILE A 1 174 ? 8.945 -4.251 13.211 1.00 78.00 174 ILE A N 1
ATOM 1422 C CA . ILE A 1 174 ? 8.357 -4.712 14.486 1.00 78.00 174 ILE A CA 1
ATOM 1423 C C . ILE A 1 174 ? 8.702 -3.768 15.649 1.00 78.00 174 ILE A C 1
ATOM 1425 O O . ILE A 1 174 ? 7.930 -3.637 16.594 1.00 78.00 174 ILE A O 1
ATOM 1429 N N . GLU A 1 175 ? 9.823 -3.046 15.589 1.00 76.31 175 GLU A N 1
ATOM 1430 C CA . GLU A 1 175 ? 10.187 -2.046 16.599 1.00 76.31 175 GLU A CA 1
ATOM 1431 C C . GLU A 1 175 ? 9.201 -0.871 16.676 1.00 76.31 175 GLU A C 1
ATOM 1433 O O . GLU A 1 175 ? 9.101 -0.232 17.721 1.00 76.31 175 GLU A O 1
ATOM 1438 N N . SER A 1 176 ? 8.468 -0.596 15.594 1.00 77.69 176 SER A N 1
ATOM 1439 C CA . SER A 1 176 ? 7.411 0.424 15.542 1.00 77.69 176 SER A CA 1
ATOM 1440 C C . SER A 1 176 ? 6.056 -0.075 16.055 1.00 77.69 176 SER A C 1
ATOM 1442 O O . SER A 1 176 ? 5.082 0.679 16.066 1.00 77.69 176 SER A O 1
ATOM 1444 N N . TRP A 1 177 ? 5.953 -1.349 16.443 1.00 81.31 177 TRP A N 1
ATOM 1445 C CA . TRP A 1 177 ? 4.705 -1.923 16.929 1.00 81.31 177 TRP A CA 1
ATOM 1446 C C . TRP A 1 177 ? 4.542 -1.555 18.402 1.00 81.31 177 TRP A C 1
ATOM 1448 O O . TRP A 1 177 ? 5.387 -1.871 19.247 1.00 81.31 177 TRP A O 1
ATOM 1458 N N . ARG A 1 178 ? 3.436 -0.886 18.727 1.00 73.50 178 ARG A N 1
ATOM 1459 C CA . ARG A 1 178 ? 3.166 -0.417 20.084 1.00 73.50 178 ARG A CA 1
ATOM 1460 C C . ARG A 1 178 ? 2.990 -1.596 21.028 1.00 73.50 178 ARG A C 1
ATOM 1462 O O . ARG A 1 178 ? 2.080 -2.416 20.886 1.00 73.50 178 ARG A O 1
ATOM 1469 N N . LYS A 1 179 ? 3.840 -1.640 22.053 1.00 67.38 179 LYS A N 1
ATOM 1470 C CA . LYS A 1 179 ? 3.674 -2.527 23.205 1.00 67.38 179 LYS A CA 1
ATOM 1471 C C . LYS A 1 179 ? 2.650 -1.892 24.136 1.00 67.38 179 LYS A C 1
ATOM 1473 O O . LYS A 1 179 ? 2.995 -1.038 24.941 1.00 67.38 179 LYS A O 1
ATOM 1478 N N . ASN A 1 180 ? 1.387 -2.276 24.002 1.00 57.44 180 ASN A N 1
ATOM 1479 C CA . ASN A 1 180 ? 0.355 -1.828 24.932 1.00 57.44 180 ASN A CA 1
ATOM 1480 C C . ASN A 1 180 ? 0.668 -2.335 26.353 1.00 57.44 180 ASN A C 1
ATOM 1482 O O . ASN A 1 180 ? 0.984 -3.514 26.536 1.00 57.44 180 ASN A O 1
ATOM 1486 N N . ASP A 1 181 ? 0.568 -1.442 27.345 1.00 49.09 181 ASP A N 1
ATOM 1487 C CA . ASP A 1 181 ? 0.838 -1.662 28.776 1.00 49.09 181 ASP A CA 1
ATOM 1488 C C . ASP A 1 181 ? 0.012 -2.829 29.368 1.00 49.09 181 ASP A C 1
ATOM 1490 O O . ASP A 1 181 ? -1.035 -2.648 29.988 1.00 49.09 181 ASP A O 1
ATOM 1494 N N . GLY A 1 182 ? 0.470 -4.066 29.163 1.00 46.62 182 GLY A N 1
ATOM 1495 C CA . GLY A 1 182 ? -0.095 -5.280 29.766 1.00 46.62 182 GLY A CA 1
ATOM 1496 C C . GLY A 1 182 ? -1.228 -5.970 28.992 1.00 46.62 182 GLY A C 1
ATOM 1497 O O . GLY A 1 182 ? -1.679 -7.033 29.416 1.00 46.62 182 GLY A O 1
ATOM 1498 N N . LYS A 1 183 ? -1.664 -5.440 27.844 1.00 47.97 183 LYS A N 1
ATOM 1499 C CA . LYS A 1 183 ? -2.539 -6.151 26.894 1.00 47.97 183 LYS A CA 1
ATOM 1500 C C . LYS A 1 183 ? -1.799 -6.267 25.572 1.00 47.97 183 LYS A C 1
ATOM 1502 O O . LYS A 1 183 ? -1.563 -5.248 24.944 1.00 47.97 183 LYS A O 1
ATOM 1507 N N . GLN A 1 184 ? -1.436 -7.475 25.139 1.00 47.75 184 GLN A N 1
ATOM 1508 C CA . GLN A 1 184 ? -0.941 -7.682 23.772 1.00 47.75 184 GLN A CA 1
ATOM 1509 C C . GLN A 1 184 ? -1.944 -7.051 22.798 1.00 47.75 184 GLN A C 1
ATOM 1511 O O . GLN A 1 184 ? -3.098 -7.483 22.765 1.00 47.75 184 GLN A O 1
ATOM 1516 N N . SER A 1 185 ? -1.537 -6.030 22.032 1.00 53.25 185 SER A N 1
ATOM 1517 C CA . SER A 1 185 ? -2.280 -5.666 20.826 1.00 53.25 185 SER A CA 1
ATOM 1518 C C . SER A 1 185 ? -2.226 -6.908 19.945 1.00 53.25 185 SER A C 1
ATOM 1520 O O . SER A 1 185 ? -1.166 -7.374 19.522 1.00 53.25 185 SER A O 1
ATOM 1522 N N . THR A 1 186 ? -3.360 -7.590 19.840 1.00 62.66 186 THR A N 1
ATOM 1523 C CA . THR A 1 186 ? -3.357 -8.905 19.212 1.00 62.66 186 THR A CA 1
ATOM 1524 C C . THR A 1 186 ? -3.134 -8.702 17.723 1.00 62.66 186 THR A C 1
ATOM 1526 O O . THR A 1 186 ? -3.797 -7.867 17.111 1.00 62.66 186 THR A O 1
ATOM 1529 N N . CYS A 1 187 ? -2.235 -9.484 17.115 1.00 70.69 187 CYS A N 1
ATOM 1530 C CA . CYS A 1 187 ? -2.014 -9.447 15.664 1.00 70.69 187 CYS A CA 1
ATOM 1531 C C . CYS A 1 187 ? -3.321 -9.581 14.858 1.00 70.69 187 CYS A C 1
ATOM 1533 O O . CYS A 1 187 ? -3.411 -9.150 13.717 1.00 70.69 187 CYS A O 1
ATOM 1535 N N . LYS A 1 188 ? -4.351 -10.150 15.492 1.00 78.50 188 LYS A N 1
ATOM 1536 C CA . LYS A 1 188 ? -5.718 -10.248 15.002 1.00 78.50 188 LYS A CA 1
ATOM 1537 C C . LYS A 1 188 ? -6.343 -8.895 14.642 1.00 78.50 188 LYS A C 1
ATOM 1539 O O . LYS A 1 188 ? -7.012 -8.831 13.625 1.00 78.50 188 LYS A O 1
ATOM 1544 N N . GLU A 1 189 ? -6.168 -7.841 15.439 1.00 81.44 189 GLU A N 1
ATOM 1545 C CA . GLU A 1 189 ? -6.896 -6.579 15.221 1.00 81.44 189 GLU A CA 1
ATOM 1546 C C . GLU A 1 189 ? -6.451 -5.856 13.950 1.00 81.44 189 GLU A C 1
ATOM 1548 O O . GLU A 1 189 ? -7.294 -5.484 13.138 1.00 81.44 189 GLU A O 1
ATOM 1553 N N . TRP A 1 190 ? -5.139 -5.693 13.744 1.00 87.12 190 TRP A N 1
ATOM 1554 C CA . TRP A 1 190 ? -4.643 -5.074 12.513 1.00 87.12 190 TRP A CA 1
ATOM 1555 C C . TRP A 1 190 ? -4.834 -5.984 11.299 1.00 87.12 190 TRP A C 1
ATOM 1557 O O . TRP A 1 190 ? -5.070 -5.495 10.201 1.00 87.12 190 TRP A O 1
ATOM 1567 N N . LEU A 1 191 ? -4.740 -7.307 11.467 1.00 89.69 191 LEU A N 1
ATOM 1568 C CA . LEU A 1 191 ? -4.937 -8.227 10.351 1.00 89.69 191 LEU A CA 1
ATOM 1569 C C . LEU A 1 191 ? -6.390 -8.209 9.875 1.00 89.69 191 LEU A C 1
ATOM 1571 O O . LEU A 1 191 ? -6.628 -8.139 8.675 1.00 89.69 191 LEU A O 1
ATOM 1575 N N . LEU A 1 192 ? -7.350 -8.224 10.807 1.00 89.56 192 LEU A N 1
ATOM 1576 C CA . LEU A 1 192 ? -8.769 -8.101 10.479 1.00 89.56 192 LEU A CA 1
ATOM 1577 C C . LEU A 1 192 ? -9.065 -6.774 9.791 1.00 89.56 192 LEU A C 1
ATOM 1579 O O . LEU A 1 192 ? -9.714 -6.788 8.753 1.00 89.56 192 LEU A O 1
ATOM 1583 N N . SER A 1 193 ? -8.531 -5.657 10.295 1.00 91.06 193 SER A N 1
ATOM 1584 C CA . SER A 1 193 ? -8.771 -4.369 9.644 1.00 91.06 193 SER A CA 1
ATOM 1585 C C . SER A 1 193 ? -8.209 -4.330 8.220 1.00 91.06 193 SER A C 1
ATOM 1587 O O . SER A 1 193 ? -8.844 -3.762 7.340 1.00 91.06 193 SER A O 1
ATOM 1589 N N . LEU A 1 194 ? -7.065 -4.961 7.940 1.00 94.25 194 LEU A N 1
ATOM 1590 C CA . LEU A 1 194 ? -6.531 -5.046 6.575 1.00 94.25 194 LEU A CA 1
ATOM 1591 C C . LEU A 1 194 ? -7.309 -6.010 5.667 1.00 94.25 194 LEU A C 1
ATOM 1593 O O . LEU A 1 194 ? -7.427 -5.742 4.473 1.00 94.25 194 LEU A O 1
ATOM 1597 N N . LEU A 1 195 ? -7.834 -7.114 6.203 1.00 93.50 195 LEU A N 1
ATOM 1598 C CA . LEU A 1 195 ? -8.697 -8.035 5.453 1.00 93.50 195 LEU A CA 1
ATOM 1599 C C . LEU A 1 195 ? -10.027 -7.371 5.092 1.00 93.50 195 LEU A C 1
ATOM 1601 O O . LEU A 1 195 ? -10.447 -7.409 3.941 1.00 93.50 195 LEU A O 1
ATOM 1605 N N . GLU A 1 196 ? -10.645 -6.688 6.054 1.00 92.81 196 GLU A N 1
ATOM 1606 C CA . GLU A 1 196 ? -11.858 -5.897 5.838 1.00 92.81 196 GLU A CA 1
ATOM 1607 C C . GLU A 1 196 ? -11.609 -4.780 4.818 1.00 92.81 196 GLU A C 1
ATOM 1609 O O . GLU A 1 196 ? -12.442 -4.554 3.943 1.00 92.81 196 GLU A O 1
ATOM 1614 N N . LEU A 1 197 ? -10.436 -4.134 4.864 1.00 93.62 197 LEU A N 1
ATOM 1615 C CA . LEU A 1 197 ? -10.029 -3.151 3.859 1.00 93.62 197 LEU A CA 1
ATOM 1616 C C . LEU 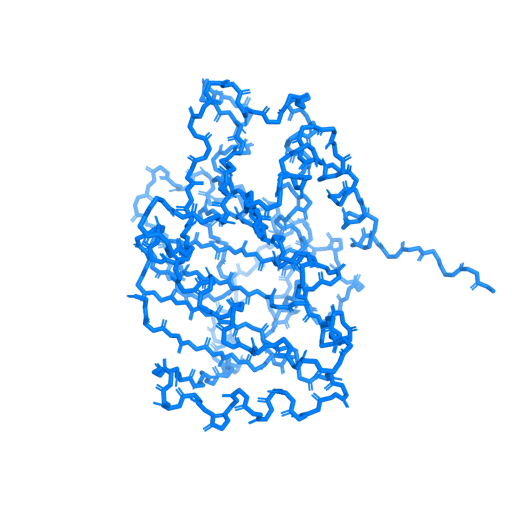A 1 197 ? -9.941 -3.774 2.462 1.00 93.62 197 LEU A C 1
ATOM 1618 O O . LEU A 1 197 ? -10.502 -3.221 1.522 1.00 93.62 197 LEU A O 1
ATOM 1622 N N . SER A 1 198 ? -9.279 -4.927 2.328 1.00 93.75 198 SER A N 1
ATOM 1623 C CA . SER A 1 198 ? -9.197 -5.683 1.069 1.00 93.75 198 SER A CA 1
ATOM 1624 C C . 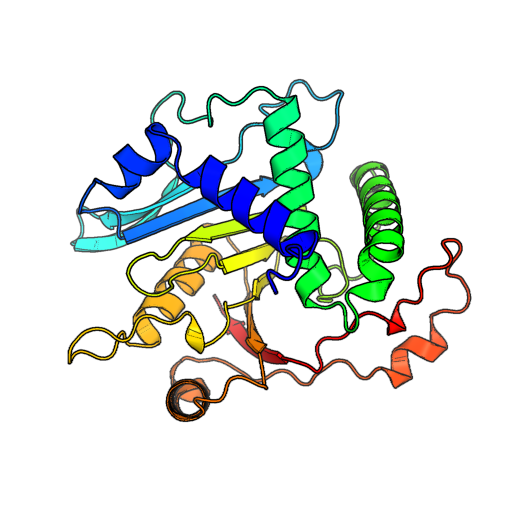SER A 1 198 ? -10.588 -5.995 0.505 1.00 93.75 198 SER A C 1
ATOM 1626 O O . SER A 1 198 ? -10.866 -5.704 -0.658 1.00 93.75 198 SER A O 1
ATOM 1628 N N . ASN A 1 199 ? -11.497 -6.477 1.358 1.00 91.62 199 ASN A N 1
ATOM 1629 C CA . ASN A 1 199 ? -12.877 -6.776 0.984 1.00 91.62 199 ASN A CA 1
ATOM 1630 C C . ASN A 1 199 ? -13.668 -5.511 0.592 1.00 91.62 199 ASN A C 1
ATOM 1632 O O . ASN A 1 199 ? -14.371 -5.512 -0.412 1.00 91.62 199 ASN A O 1
ATOM 1636 N N . SER A 1 200 ? -13.511 -4.395 1.317 1.00 90.62 200 SER A N 1
ATOM 1637 C CA . SER A 1 200 ? -14.144 -3.111 0.959 1.00 90.62 200 SER A CA 1
ATOM 1638 C C . SER A 1 200 ? -13.697 -2.563 -0.403 1.00 90.62 200 SER A C 1
ATOM 1640 O O . SER A 1 200 ? -14.415 -1.779 -1.023 1.00 90.62 200 SER A O 1
ATOM 1642 N N . LEU A 1 201 ? -12.519 -2.982 -0.871 1.00 90.62 201 LEU A N 1
ATOM 1643 C CA . LEU A 1 201 ? -11.957 -2.624 -2.172 1.00 90.62 201 LEU A CA 1
ATOM 1644 C C . LEU A 1 201 ? -12.303 -3.648 -3.269 1.00 90.62 201 LEU A C 1
ATOM 1646 O O . LEU A 1 201 ? -11.842 -3.478 -4.397 1.00 90.62 201 LEU A O 1
ATOM 1650 N N . ASP A 1 202 ? -13.097 -4.679 -2.953 1.00 92.25 202 ASP A N 1
ATOM 1651 C CA . ASP A 1 202 ? -13.471 -5.786 -3.850 1.00 92.25 202 ASP A CA 1
ATOM 1652 C C . ASP A 1 202 ? -12.249 -6.539 -4.416 1.00 92.25 202 ASP A C 1
ATOM 1654 O O . ASP A 1 202 ? -12.170 -6.880 -5.598 1.00 92.25 202 ASP A O 1
ATOM 1658 N N . LEU A 1 203 ? -11.240 -6.757 -3.565 1.00 92.12 203 LEU A N 1
ATOM 1659 C CA . LEU A 1 203 ? -10.006 -7.458 -3.917 1.00 92.12 203 LEU A CA 1
ATOM 1660 C C . LEU A 1 203 ? -10.069 -8.912 -3.457 1.00 92.12 203 LEU A C 1
ATOM 1662 O O . LEU A 1 203 ? -10.610 -9.214 -2.402 1.00 92.12 203 LEU A O 1
ATOM 1666 N N . GLN A 1 204 ? -9.477 -9.819 -4.237 1.00 92.56 204 GLN A N 1
ATOM 1667 C CA . GLN A 1 204 ? -9.519 -11.259 -3.946 1.00 92.56 204 GLN A CA 1
ATOM 1668 C C . GLN A 1 204 ? -8.472 -11.679 -2.917 1.00 92.56 204 GLN A C 1
ATOM 1670 O O . GLN A 1 204 ? -8.655 -12.662 -2.202 1.00 92.56 204 GLN A O 1
ATOM 1675 N N . TYR A 1 205 ? -7.339 -10.978 -2.880 1.00 93.94 205 TYR A N 1
ATOM 1676 C CA . TYR A 1 205 ? -6.199 -11.402 -2.084 1.00 93.94 205 TYR A CA 1
ATOM 1677 C C . TYR A 1 205 ? -5.516 -10.237 -1.381 1.00 93.94 205 TYR A C 1
ATOM 1679 O O . TYR A 1 205 ? -5.227 -9.199 -1.977 1.00 93.94 205 TYR A O 1
ATOM 1687 N N . LEU A 1 206 ? -5.121 -10.486 -0.137 1.00 95.31 206 LEU A N 1
ATOM 1688 C CA . LEU A 1 206 ? -4.241 -9.637 0.652 1.00 95.31 206 LEU A CA 1
ATOM 1689 C C . LEU A 1 206 ? -2.850 -10.273 0.713 1.00 95.31 206 LEU A C 1
ATOM 1691 O O . LEU A 1 206 ? -2.704 -11.402 1.179 1.00 95.31 206 LEU A O 1
ATOM 1695 N N . ARG A 1 207 ? -1.813 -9.541 0.297 1.00 95.19 207 ARG A N 1
ATOM 1696 C CA . ARG A 1 207 ? -0.402 -9.923 0.443 1.00 95.19 207 ARG A CA 1
ATOM 1697 C C . ARG A 1 207 ? 0.309 -9.019 1.434 1.00 95.19 207 ARG A C 1
ATOM 1699 O O . ARG A 1 207 ? 0.456 -7.824 1.190 1.00 95.19 207 ARG A O 1
ATOM 1706 N N . LEU A 1 208 ? 0.811 -9.611 2.510 1.00 94.56 208 LEU A N 1
ATOM 1707 C CA . LEU A 1 208 ? 1.585 -8.931 3.541 1.00 94.56 208 LEU A CA 1
ATOM 1708 C C . LEU A 1 208 ? 3.077 -9.191 3.357 1.00 94.56 208 LEU A C 1
ATOM 1710 O O . LEU A 1 208 ? 3.496 -10.340 3.222 1.00 94.56 208 LEU A O 1
ATOM 1714 N N . TYR A 1 209 ? 3.875 -8.133 3.441 1.00 94.12 209 TYR A N 1
ATOM 1715 C CA . TYR A 1 209 ? 5.332 -8.186 3.421 1.00 94.12 209 TYR A CA 1
ATOM 1716 C C . TYR A 1 209 ? 5.861 -7.810 4.806 1.00 94.12 209 TYR A C 1
ATOM 1718 O O . TYR A 1 209 ? 5.751 -6.658 5.232 1.00 94.12 209 TYR A O 1
ATOM 1726 N N . LEU A 1 210 ? 6.430 -8.789 5.513 1.00 90.69 210 LEU A N 1
ATOM 1727 C CA . LEU A 1 210 ? 6.986 -8.628 6.859 1.00 90.69 210 LEU A CA 1
ATOM 1728 C C . LEU A 1 210 ? 8.506 -8.706 6.808 1.00 90.69 210 LEU A C 1
ATOM 1730 O O . LEU A 1 210 ? 9.043 -9.668 6.267 1.00 90.69 210 LEU A O 1
ATOM 1734 N N . ARG A 1 211 ? 9.220 -7.728 7.367 1.00 87.81 211 ARG A N 1
ATOM 1735 C CA . ARG A 1 211 ? 10.690 -7.709 7.325 1.00 87.81 211 ARG A CA 1
ATOM 1736 C C . ARG A 1 211 ? 11.291 -8.838 8.172 1.00 87.81 211 ARG A C 1
ATOM 1738 O O . ARG A 1 211 ? 10.850 -9.103 9.285 1.00 87.81 211 ARG A O 1
ATOM 1745 N N . ARG A 1 212 ? 12.321 -9.507 7.645 1.00 79.94 212 ARG A N 1
ATOM 1746 C CA . ARG A 1 212 ? 12.985 -10.657 8.294 1.00 79.94 212 ARG A CA 1
ATOM 1747 C C . ARG A 1 212 ? 13.901 -10.287 9.458 1.00 79.94 212 ARG A C 1
ATOM 1749 O O . ARG A 1 212 ? 14.110 -11.113 10.338 1.00 79.94 212 ARG A O 1
ATOM 1756 N N . ASN A 1 213 ? 14.481 -9.090 9.433 1.00 65.44 213 ASN A N 1
ATOM 1757 C CA . ASN A 1 213 ? 15.579 -8.712 10.330 1.00 65.44 213 ASN A CA 1
ATOM 1758 C C . ASN A 1 213 ? 15.119 -8.107 11.661 1.00 65.44 213 ASN A C 1
ATOM 1760 O O . ASN A 1 213 ? 15.956 -7.641 12.435 1.00 65.44 213 ASN A O 1
ATOM 1764 N N . ASP A 1 214 ? 13.821 -8.135 11.947 1.00 59.94 214 ASP A N 1
ATOM 1765 C CA . ASP A 1 214 ? 13.294 -7.490 13.135 1.00 59.94 214 ASP A CA 1
ATOM 1766 C C . ASP A 1 214 ? 13.443 -8.425 14.339 1.00 59.94 214 ASP A C 1
ATOM 1768 O O . ASP A 1 214 ? 12.923 -9.541 14.406 1.00 59.94 214 ASP A O 1
ATOM 1772 N N . SER A 1 215 ? 14.229 -7.954 15.299 1.00 52.38 215 SER A N 1
ATOM 1773 C CA . SER A 1 215 ? 14.831 -8.706 16.407 1.00 52.38 215 SER A CA 1
ATOM 1774 C C . SER A 1 215 ? 13.850 -9.258 17.460 1.00 52.38 215 SER A C 1
ATOM 1776 O O . SER A 1 215 ? 14.270 -9.773 18.497 1.00 52.38 215 SER A O 1
ATOM 1778 N N . ASN A 1 216 ? 12.543 -9.215 17.193 1.00 56.22 216 ASN A N 1
ATOM 1779 C CA . ASN A 1 216 ? 11.493 -9.735 18.062 1.00 56.22 216 ASN A CA 1
ATOM 1780 C C . ASN A 1 216 ? 10.703 -10.847 17.353 1.00 56.22 216 ASN A C 1
ATOM 1782 O O . ASN A 1 216 ? 9.619 -10.651 16.806 1.00 56.22 216 ASN A O 1
ATOM 1786 N N . THR A 1 217 ? 11.270 -12.051 17.378 1.00 59.69 217 THR A N 1
ATOM 1787 C CA . THR A 1 217 ? 10.732 -13.232 16.695 1.00 59.69 217 THR A CA 1
ATOM 1788 C C . THR A 1 217 ? 9.421 -13.744 17.287 1.00 59.69 217 THR A C 1
ATOM 1790 O O . THR A 1 217 ? 8.734 -14.499 16.610 1.00 59.69 217 THR A O 1
ATOM 1793 N N . ASN A 1 218 ? 9.036 -13.377 18.513 1.00 63.47 218 ASN A N 1
ATOM 1794 C CA . ASN A 1 218 ? 7.903 -14.010 19.199 1.00 63.47 218 ASN A CA 1
ATOM 1795 C C . ASN A 1 218 ? 6.542 -13.677 18.573 1.00 63.47 218 ASN A C 1
ATOM 1797 O O . ASN A 1 218 ? 5.730 -14.585 18.383 1.00 63.47 218 ASN A O 1
ATOM 1801 N N . ASP A 1 219 ? 6.297 -12.417 18.211 1.00 64.44 219 ASP A N 1
ATOM 1802 C CA . ASP A 1 219 ? 5.014 -11.996 17.631 1.00 64.44 219 ASP A CA 1
ATOM 1803 C C . ASP A 1 219 ? 4.871 -12.506 16.192 1.00 64.44 219 ASP A C 1
ATOM 1805 O O . ASP A 1 219 ? 3.857 -13.116 15.846 1.00 64.44 219 ASP A O 1
ATOM 1809 N N . LEU A 1 220 ? 5.940 -12.398 15.391 1.00 71.00 220 LEU A N 1
ATOM 1810 C CA . LEU A 1 220 ? 6.000 -12.988 14.052 1.00 71.00 220 LEU A CA 1
ATOM 1811 C C . LEU A 1 220 ? 5.837 -14.512 14.109 1.00 71.00 220 LEU A C 1
ATOM 1813 O O . LEU A 1 220 ? 5.030 -15.074 13.381 1.00 71.00 220 LEU A O 1
ATOM 1817 N N . THR A 1 221 ? 6.535 -15.199 15.016 1.00 72.00 221 THR A N 1
ATOM 1818 C CA . THR A 1 221 ? 6.400 -16.656 15.188 1.00 72.00 221 THR A CA 1
ATOM 1819 C C . THR A 1 221 ? 4.981 -17.033 15.603 1.00 72.00 221 THR A C 1
ATOM 1821 O O . THR A 1 221 ? 4.466 -18.053 15.154 1.00 72.00 221 THR A O 1
ATOM 1824 N N . THR A 1 222 ? 4.324 -16.223 16.433 1.00 72.00 222 THR A N 1
ATOM 1825 C CA . THR A 1 222 ? 2.931 -16.450 16.833 1.00 72.00 222 THR A CA 1
ATOM 1826 C C . THR A 1 222 ? 1.981 -16.272 15.651 1.00 72.00 222 THR A C 1
ATOM 1828 O O . THR A 1 222 ? 1.119 -17.124 15.447 1.00 72.00 222 THR A O 1
ATOM 1831 N N . LEU A 1 223 ? 2.161 -15.232 14.833 1.00 74.06 223 LEU A N 1
ATOM 1832 C CA . LEU A 1 223 ? 1.405 -15.054 13.592 1.00 74.06 223 LEU A CA 1
ATOM 1833 C C . LEU A 1 223 ? 1.608 -16.251 12.652 1.00 74.06 223 LEU A C 1
ATOM 1835 O O . LEU A 1 223 ? 0.636 -16.870 12.229 1.00 74.06 223 LEU A O 1
ATOM 1839 N N . LEU A 1 224 ? 2.864 -16.636 12.405 1.00 78.44 224 LEU A N 1
ATOM 1840 C CA . LEU A 1 224 ? 3.221 -17.750 11.524 1.00 78.44 224 LEU A CA 1
ATOM 1841 C C . LEU A 1 224 ? 2.661 -19.094 12.015 1.00 78.44 224 LEU A C 1
ATOM 1843 O O . LEU A 1 224 ? 2.182 -19.891 11.214 1.00 78.44 224 LEU A O 1
ATOM 1847 N N . ARG A 1 225 ? 2.661 -19.342 13.332 1.00 77.19 225 ARG A N 1
ATOM 1848 C CA . ARG A 1 225 ? 2.060 -20.549 13.932 1.00 77.19 225 ARG A CA 1
ATOM 1849 C C . ARG A 1 225 ? 0.548 -20.616 13.735 1.00 77.19 225 ARG A C 1
ATOM 1851 O O . ARG A 1 225 ? 0.010 -21.712 13.619 1.00 77.19 225 ARG A O 1
ATOM 1858 N N . ASN A 1 226 ? -0.121 -19.466 13.703 1.00 76.12 226 ASN A N 1
ATOM 1859 C CA . ASN A 1 226 ? -1.573 -19.380 13.565 1.00 76.12 226 ASN A CA 1
ATOM 1860 C C . ASN A 1 226 ? -2.041 -19.187 12.112 1.00 76.12 226 ASN A C 1
ATOM 1862 O O . ASN A 1 226 ? -3.245 -19.142 11.879 1.00 76.12 226 ASN A O 1
ATOM 1866 N N . LEU A 1 227 ? -1.134 -19.122 11.130 1.00 78.25 227 LEU A N 1
ATOM 1867 C CA . LEU A 1 227 ? -1.474 -18.891 9.718 1.00 78.25 227 LEU A CA 1
ATOM 1868 C C . LEU A 1 227 ? -2.554 -19.831 9.189 1.00 78.25 227 LEU A C 1
ATOM 1870 O O . LEU A 1 227 ? -3.551 -19.369 8.643 1.00 78.25 227 LEU A O 1
ATOM 1874 N N . ASN A 1 228 ? -2.390 -21.136 9.423 1.00 69.25 228 ASN A N 1
ATOM 1875 C CA . ASN A 1 228 ? -3.333 -22.149 8.948 1.00 69.25 228 ASN A CA 1
ATOM 1876 C C . ASN A 1 228 ? -4.741 -21.959 9.530 1.00 69.25 228 ASN A C 1
ATOM 1878 O O . ASN A 1 228 ? -5.720 -22.324 8.890 1.00 69.25 228 ASN A O 1
ATOM 1882 N N . TRP A 1 229 ? -4.854 -21.408 10.741 1.00 68.56 229 TRP A N 1
ATOM 1883 C CA . TRP A 1 229 ? -6.147 -21.159 11.386 1.00 68.56 229 TRP A CA 1
ATOM 1884 C C . TRP A 1 229 ? -6.822 -19.900 10.847 1.00 68.56 229 TRP A C 1
ATOM 1886 O O . TRP A 1 229 ? -8.043 -19.800 10.879 1.00 68.56 229 TRP A O 1
ATOM 1896 N N . ILE A 1 230 ? -6.026 -18.948 10.362 1.00 74.56 230 ILE A N 1
ATOM 1897 C CA . ILE A 1 230 ? -6.492 -17.673 9.810 1.00 74.56 230 ILE A CA 1
ATOM 1898 C C . ILE A 1 230 ? -6.673 -17.776 8.279 1.00 74.56 230 ILE A C 1
ATOM 1900 O O . ILE A 1 230 ? -7.095 -16.823 7.640 1.00 74.56 230 ILE A O 1
ATOM 1904 N N . GLY A 1 231 ? -6.379 -18.937 7.678 1.00 80.31 231 GLY A N 1
ATOM 1905 C CA . GLY A 1 231 ? -6.495 -19.160 6.231 1.00 80.31 231 GLY A CA 1
ATOM 1906 C C . GLY A 1 231 ? -5.364 -18.537 5.406 1.00 80.31 231 GLY A C 1
ATOM 1907 O O . GLY A 1 231 ? -5.488 -18.412 4.193 1.00 80.31 231 GLY A O 1
ATOM 1908 N N . GLY A 1 232 ? -4.259 -18.145 6.045 1.00 86.94 232 GLY A N 1
ATOM 1909 C CA . GLY A 1 232 ? -3.103 -17.565 5.365 1.00 86.94 232 GLY A CA 1
ATOM 1910 C C . GLY A 1 232 ? -2.105 -18.613 4.882 1.00 86.94 232 GLY A C 1
ATOM 1911 O O . GLY A 1 232 ? -1.917 -19.652 5.519 1.00 86.94 232 GLY A O 1
ATOM 1912 N N . ARG A 1 233 ? -1.390 -18.308 3.796 1.00 90.88 233 ARG A N 1
ATOM 1913 C CA . ARG A 1 233 ? -0.270 -19.114 3.287 1.00 90.88 233 ARG A CA 1
ATOM 1914 C C . ARG A 1 233 ? 1.015 -18.304 3.175 1.00 90.88 233 ARG A C 1
ATOM 1916 O O . ARG A 1 233 ? 0.983 -17.115 2.880 1.00 90.88 233 ARG A O 1
ATOM 1923 N N . ILE A 1 234 ? 2.151 -18.966 3.381 1.00 91.19 234 ILE A N 1
ATOM 1924 C CA . ILE A 1 234 ? 3.473 -18.377 3.132 1.00 91.19 234 ILE A CA 1
ATOM 1925 C C . ILE A 1 234 ? 3.790 -18.542 1.648 1.00 91.19 234 ILE A C 1
ATOM 1927 O O . ILE A 1 234 ? 3.731 -19.660 1.131 1.00 91.19 234 ILE A O 1
ATOM 1931 N N . LEU A 1 235 ? 4.139 -17.448 0.976 1.00 90.56 235 LEU A N 1
ATOM 1932 C CA . LEU A 1 235 ? 4.622 -17.494 -0.399 1.00 90.56 235 LEU A CA 1
ATOM 1933 C C . LEU A 1 235 ? 6.152 -17.590 -0.422 1.00 90.56 235 LEU A C 1
ATOM 1935 O O . LEU A 1 235 ? 6.821 -16.922 0.374 1.00 90.56 235 LEU A O 1
ATOM 1939 N N . PRO A 1 236 ? 6.727 -18.408 -1.321 1.00 90.00 236 PRO A N 1
ATOM 1940 C CA . PRO A 1 236 ? 8.156 -18.361 -1.568 1.00 90.00 236 PRO A CA 1
ATOM 1941 C C . PRO A 1 236 ? 8.526 -17.012 -2.192 1.00 90.00 236 PRO A C 1
ATOM 1943 O O . PRO A 1 236 ? 7.758 -16.439 -2.965 1.00 90.00 236 PRO A O 1
ATOM 1946 N N . ASN A 1 237 ? 9.721 -16.534 -1.862 1.00 89.38 237 ASN A N 1
ATOM 1947 C CA . ASN A 1 237 ? 10.338 -15.416 -2.564 1.00 89.38 237 ASN A CA 1
ATOM 1948 C C . ASN A 1 237 ? 10.537 -15.738 -4.041 1.00 89.38 237 ASN A C 1
ATOM 1950 O O . ASN A 1 237 ? 10.686 -16.903 -4.422 1.00 89.38 237 ASN A O 1
ATOM 1954 N N . GLU A 1 238 ? 10.583 -14.692 -4.853 1.00 86.69 238 GLU A N 1
ATOM 1955 C CA . GLU A 1 238 ? 10.844 -14.818 -6.278 1.00 86.69 238 GLU A CA 1
ATOM 1956 C C . GLU A 1 238 ? 12.196 -15.500 -6.558 1.00 86.69 238 GLU A C 1
ATOM 1958 O O . GLU A 1 238 ? 13.235 -15.181 -5.972 1.00 86.69 238 GLU A O 1
ATOM 1963 N N . ASN A 1 239 ? 12.197 -16.447 -7.499 1.00 82.38 239 ASN A N 1
ATOM 1964 C CA . ASN A 1 239 ? 13.421 -17.088 -7.952 1.00 82.38 239 ASN A CA 1
ATOM 1965 C C . ASN A 1 239 ? 14.168 -16.168 -8.923 1.00 82.38 239 ASN A C 1
ATOM 1967 O O . ASN A 1 239 ? 13.920 -16.162 -10.125 1.00 82.38 239 ASN A O 1
ATOM 1971 N N . ARG A 1 240 ? 15.144 -15.424 -8.401 1.00 77.31 240 ARG A N 1
ATOM 1972 C CA . ARG A 1 240 ? 15.948 -14.467 -9.179 1.00 77.31 240 ARG A CA 1
ATOM 1973 C C . ARG A 1 240 ? 16.622 -15.062 -10.414 1.00 77.31 240 ARG A C 1
ATOM 1975 O O . ARG A 1 240 ? 16.892 -14.333 -11.362 1.00 77.31 240 ARG A O 1
ATOM 1982 N N . ASN A 1 241 ? 16.919 -16.362 -10.406 1.00 76.75 241 ASN A N 1
ATOM 1983 C CA . ASN A 1 241 ? 17.556 -17.020 -11.545 1.00 76.75 241 ASN A CA 1
ATOM 1984 C C . ASN A 1 241 ? 16.665 -16.983 -12.796 1.00 76.75 241 ASN A C 1
ATOM 1986 O O . ASN A 1 241 ? 17.186 -16.943 -13.903 1.00 76.75 241 ASN A O 1
ATOM 1990 N N . GLU A 1 242 ? 15.343 -16.925 -12.620 1.00 72.56 242 GLU A N 1
ATOM 1991 C CA . GLU A 1 242 ? 14.368 -16.846 -13.714 1.00 72.56 242 GLU A CA 1
ATOM 1992 C C . GLU A 1 242 ? 14.318 -15.449 -14.361 1.00 72.56 242 GLU A C 1
ATOM 1994 O O . GLU A 1 242 ? 13.854 -15.315 -15.489 1.00 72.56 242 GLU A O 1
ATOM 1999 N N . LEU A 1 243 ? 14.843 -14.411 -13.693 1.00 68.88 243 LEU A N 1
ATOM 2000 C CA . LEU A 1 243 ? 14.874 -13.038 -14.218 1.00 68.88 243 LEU A CA 1
ATOM 2001 C C . LEU A 1 243 ? 15.988 -12.824 -15.250 1.00 68.88 243 LEU A C 1
ATOM 2003 O O . LEU A 1 243 ? 15.809 -12.055 -16.199 1.00 68.88 243 LEU A O 1
ATOM 2007 N N . PHE A 1 244 ? 17.118 -13.525 -15.096 1.00 60.72 244 PHE A N 1
ATOM 2008 C CA . PHE A 1 244 ? 18.270 -13.415 -16.000 1.00 60.72 244 PHE A CA 1
ATOM 2009 C C . PHE A 1 244 ? 17.930 -13.809 -17.442 1.00 60.72 244 PHE A C 1
ATOM 2011 O O . PHE A 1 244 ? 18.518 -13.267 -18.379 1.00 60.72 244 PHE A O 1
ATOM 2018 N N . ASP A 1 245 ? 16.949 -14.692 -17.631 1.00 52.81 245 ASP A N 1
ATOM 2019 C CA . ASP A 1 245 ? 16.529 -15.152 -18.956 1.00 52.81 245 ASP A CA 1
ATOM 2020 C C . ASP A 1 245 ? 15.645 -14.127 -19.696 1.00 52.81 245 ASP A C 1
ATOM 2022 O O . ASP A 1 245 ? 15.467 -14.215 -20.914 1.00 52.81 245 ASP A O 1
ATOM 2026 N N . THR A 1 246 ? 15.128 -13.112 -18.995 1.00 54.56 246 THR A N 1
ATOM 2027 C CA . THR A 1 246 ? 14.186 -12.116 -19.540 1.00 54.56 246 THR A CA 1
ATOM 2028 C C . THR A 1 246 ? 14.760 -10.708 -19.749 1.00 54.56 246 THR A C 1
ATOM 2030 O O . THR A 1 246 ? 14.184 -9.939 -20.522 1.00 54.56 246 THR A O 1
ATOM 2033 N N . ASP A 1 247 ? 15.899 -10.368 -19.136 1.00 49.28 247 ASP A N 1
ATOM 2034 C CA . ASP A 1 247 ? 16.348 -8.972 -18.947 1.00 49.28 247 ASP A CA 1
ATOM 2035 C C . ASP A 1 247 ? 17.283 -8.393 -20.033 1.00 49.28 247 ASP A C 1
ATOM 2037 O O . ASP A 1 247 ? 17.855 -7.314 -19.883 1.00 49.28 247 ASP A O 1
ATOM 2041 N N . ASN A 1 248 ? 17.397 -9.031 -21.201 1.00 46.28 248 ASN A N 1
ATOM 2042 C CA . ASN A 1 248 ? 18.264 -8.539 -22.289 1.00 46.28 248 ASN A CA 1
ATOM 2043 C C . ASN A 1 248 ? 17.781 -7.241 -22.986 1.00 46.28 248 ASN A C 1
ATOM 2045 O O . ASN A 1 248 ? 18.337 -6.859 -24.014 1.00 46.28 248 ASN A O 1
ATOM 2049 N N . ASN A 1 249 ? 16.749 -6.556 -22.479 1.00 48.75 249 ASN A N 1
ATOM 2050 C CA . ASN A 1 249 ? 16.124 -5.410 -23.153 1.00 48.75 249 ASN A CA 1
ATOM 2051 C C . ASN A 1 249 ? 15.857 -4.195 -22.253 1.00 48.75 249 ASN A C 1
ATOM 2053 O O . ASN A 1 249 ? 15.008 -3.366 -22.599 1.00 48.75 249 ASN A O 1
ATOM 2057 N N . ASP A 1 250 ? 16.568 -4.036 -21.135 1.00 52.38 250 ASP A N 1
ATOM 2058 C CA . ASP A 1 250 ? 16.327 -2.883 -20.270 1.00 52.38 250 ASP A CA 1
ATOM 2059 C C . ASP A 1 250 ? 17.004 -1.605 -20.806 1.00 52.38 250 ASP A C 1
ATOM 2061 O O . ASP A 1 250 ? 18.189 -1.329 -20.606 1.00 52.38 250 ASP A O 1
ATOM 2065 N N . ARG A 1 251 ? 16.239 -0.809 -21.565 1.00 51.69 251 ARG A N 1
ATOM 2066 C CA . ARG A 1 251 ? 16.708 0.414 -22.251 1.00 51.69 251 ARG A CA 1
ATOM 2067 C C . ARG A 1 251 ? 17.045 1.573 -21.302 1.00 51.69 251 ARG A C 1
ATOM 2069 O O . ARG A 1 251 ? 17.586 2.577 -21.760 1.00 51.69 251 ARG A O 1
ATOM 2076 N N . ASN A 1 252 ? 16.745 1.443 -20.007 1.00 53.75 252 ASN A N 1
ATOM 2077 C CA . ASN A 1 252 ? 16.766 2.553 -19.048 1.00 53.75 252 ASN A CA 1
ATOM 2078 C C . ASN A 1 252 ? 17.954 2.520 -18.066 1.00 53.75 252 ASN A C 1
ATOM 2080 O O . ASN A 1 252 ? 18.103 3.435 -17.255 1.00 53.75 252 ASN A O 1
ATOM 2084 N N . GLY A 1 253 ? 18.823 1.503 -18.130 1.00 62.75 253 GLY A N 1
ATOM 2085 C CA . GLY A 1 253 ? 20.069 1.449 -17.349 1.00 62.75 253 GLY A CA 1
ATOM 2086 C C . GLY A 1 253 ? 19.898 1.305 -15.827 1.00 62.75 253 GLY A C 1
ATOM 2087 O O . GLY A 1 253 ? 20.871 1.488 -15.088 1.00 62.75 253 GLY A O 1
ATOM 2088 N N . PHE A 1 254 ? 18.685 1.004 -15.355 1.00 78.44 254 PHE A N 1
ATOM 2089 C CA . PHE A 1 254 ? 18.439 0.473 -14.016 1.00 78.44 254 PHE A CA 1
ATOM 2090 C C . PHE A 1 254 ? 18.411 -1.049 -14.113 1.00 78.44 254 PHE A C 1
ATOM 2092 O O . PHE A 1 254 ? 17.838 -1.586 -15.051 1.00 78.44 254 PHE A O 1
ATOM 2099 N N . ASP A 1 255 ? 19.074 -1.717 -13.179 1.00 80.62 255 ASP A N 1
ATOM 2100 C CA . ASP A 1 255 ? 19.133 -3.172 -13.136 1.00 80.62 255 ASP A CA 1
ATOM 2101 C C . ASP A 1 255 ? 17.982 -3.673 -12.255 1.00 80.62 255 ASP A C 1
ATOM 2103 O O . ASP A 1 255 ? 17.950 -3.364 -11.061 1.00 80.62 255 ASP A O 1
ATOM 2107 N N . ASN A 1 256 ? 17.032 -4.427 -12.821 1.00 77.62 256 ASN A N 1
ATOM 2108 C CA . ASN A 1 256 ? 15.897 -4.979 -12.069 1.00 77.62 256 ASN A CA 1
ATOM 2109 C C . ASN A 1 256 ? 16.346 -5.925 -10.948 1.00 77.62 256 ASN A C 1
ATOM 2111 O O . ASN A 1 256 ? 15.610 -6.122 -9.975 1.00 77.62 256 ASN A O 1
ATOM 2115 N N . LEU A 1 257 ? 17.573 -6.449 -11.012 1.00 82.81 257 LEU A N 1
ATOM 2116 C CA . LEU A 1 257 ? 18.188 -7.204 -9.925 1.00 82.81 257 LEU A CA 1
ATOM 2117 C C . LEU A 1 257 ? 18.457 -6.329 -8.688 1.00 82.81 257 LEU A C 1
ATOM 2119 O O . LEU A 1 257 ? 18.655 -6.853 -7.595 1.00 82.81 257 LEU A O 1
ATOM 2123 N N . MET A 1 258 ? 18.407 -5.003 -8.786 1.00 85.62 258 MET A N 1
ATOM 2124 C CA . MET A 1 258 ? 18.454 -4.133 -7.605 1.00 85.62 258 MET A CA 1
ATOM 2125 C C . MET A 1 258 ? 17.176 -4.204 -6.758 1.00 85.62 258 MET A C 1
ATOM 2127 O O . MET A 1 258 ? 17.177 -3.715 -5.625 1.00 85.62 258 MET A O 1
ATOM 2131 N N . LEU A 1 259 ? 16.110 -4.816 -7.283 1.00 88.12 259 LEU A N 1
ATOM 2132 C CA . LEU A 1 259 ? 14.873 -5.076 -6.560 1.00 88.12 259 LEU A CA 1
ATOM 2133 C C . LEU A 1 259 ? 14.801 -6.528 -6.088 1.00 88.12 259 LEU A C 1
ATOM 2135 O O . LEU A 1 259 ? 15.232 -7.466 -6.778 1.00 88.12 259 LEU A O 1
ATOM 2139 N N . GLY A 1 260 ? 14.209 -6.705 -4.915 1.00 89.38 260 GLY A N 1
ATOM 2140 C CA . GLY A 1 260 ? 14.072 -8.002 -4.286 1.00 89.38 260 GLY A CA 1
ATOM 2141 C C . GLY A 1 260 ? 13.056 -8.033 -3.148 1.00 89.38 260 GLY A C 1
ATOM 2142 O O . GLY A 1 260 ? 12.844 -7.039 -2.452 1.00 89.38 260 GLY A O 1
ATOM 2143 N N . ASP A 1 261 ? 12.440 -9.195 -2.950 1.00 91.06 261 ASP A N 1
ATOM 2144 C CA . ASP A 1 261 ? 11.526 -9.483 -1.845 1.00 91.06 261 ASP A CA 1
ATOM 2145 C C . ASP A 1 261 ? 12.192 -10.306 -0.718 1.00 91.06 261 ASP A C 1
ATOM 2147 O O . ASP A 1 261 ? 11.556 -10.650 0.275 1.00 91.06 261 ASP A O 1
ATOM 2151 N N . GLU A 1 262 ? 13.488 -10.602 -0.822 1.00 88.56 262 GLU A N 1
ATOM 2152 C CA . GLU A 1 262 ? 14.227 -11.560 0.011 1.00 88.56 262 GLU A CA 1
ATOM 2153 C C . GLU A 1 262 ? 14.404 -11.079 1.454 1.00 88.56 262 GLU A C 1
ATOM 2155 O O . GLU A 1 262 ? 14.631 -11.881 2.364 1.00 88.56 262 GLU A O 1
ATOM 2160 N N . ASN A 1 263 ? 14.247 -9.773 1.676 1.00 88.62 263 ASN A N 1
ATOM 2161 C CA . ASN A 1 263 ? 14.187 -9.166 3.003 1.00 88.62 263 ASN A CA 1
ATOM 2162 C C . ASN A 1 263 ? 12.834 -9.384 3.695 1.00 88.62 263 ASN A C 1
ATOM 2164 O O . ASN A 1 263 ? 12.689 -9.008 4.861 1.00 88.62 263 ASN A O 1
ATOM 2168 N N . PHE A 1 264 ? 11.862 -9.996 3.012 1.00 91.06 264 PHE A N 1
ATOM 2169 C CA . PHE A 1 264 ? 10.509 -10.190 3.504 1.00 91.06 264 PHE A CA 1
ATOM 2170 C C . PHE A 1 264 ? 10.146 -11.668 3.695 1.00 91.06 264 PHE A C 1
ATOM 2172 O O . PHE A 1 264 ? 10.610 -12.578 3.002 1.00 91.06 264 PHE A O 1
ATOM 2179 N N . VAL A 1 265 ? 9.294 -11.913 4.684 1.00 90.75 265 VAL A N 1
ATOM 2180 C CA . VAL A 1 265 ? 8.379 -13.050 4.723 1.00 90.75 265 VAL A CA 1
ATOM 2181 C C . VAL A 1 265 ? 7.081 -12.576 4.086 1.00 90.75 265 VAL A C 1
ATOM 2183 O O . VAL A 1 265 ? 6.532 -11.555 4.505 1.00 90.75 265 VAL A O 1
ATOM 2186 N N . ILE A 1 266 ? 6.614 -13.298 3.071 1.00 92.38 266 ILE A N 1
ATOM 2187 C CA . ILE A 1 266 ? 5.416 -12.934 2.317 1.00 92.38 266 ILE A CA 1
ATOM 2188 C C . ILE A 1 266 ? 4.278 -13.846 2.750 1.00 92.38 266 ILE A C 1
ATOM 2190 O O . ILE A 1 266 ? 4.389 -15.071 2.662 1.00 92.38 266 ILE A O 1
ATOM 2194 N N . LEU A 1 267 ? 3.191 -13.244 3.218 1.00 93.06 267 LEU A N 1
ATOM 2195 C CA . LEU A 1 267 ? 1.963 -13.944 3.578 1.00 93.06 267 LEU A CA 1
ATOM 2196 C C . LEU A 1 267 ? 0.866 -13.558 2.601 1.00 93.06 267 LEU A C 1
ATOM 2198 O O . LEU A 1 267 ? 0.763 -12.392 2.235 1.00 93.06 267 LEU A O 1
ATOM 2202 N N . GLU A 1 268 ? 0.036 -14.512 2.206 1.00 93.62 268 GLU A N 1
ATOM 2203 C CA . GLU A 1 268 ? -1.130 -14.268 1.364 1.00 93.62 268 GLU A CA 1
ATOM 2204 C C . GLU A 1 268 ? -2.391 -14.831 2.015 1.00 93.62 268 GLU A C 1
ATOM 2206 O O . GLU A 1 268 ? -2.367 -15.940 2.554 1.00 93.62 268 GLU A O 1
ATOM 2211 N N . PHE A 1 269 ? -3.474 -14.064 1.946 1.00 93.19 269 PHE A N 1
ATOM 2212 C CA . PHE A 1 269 ? -4.795 -14.405 2.462 1.00 93.19 269 PHE A CA 1
ATOM 2213 C C . PHE A 1 269 ? -5.835 -14.178 1.365 1.00 93.19 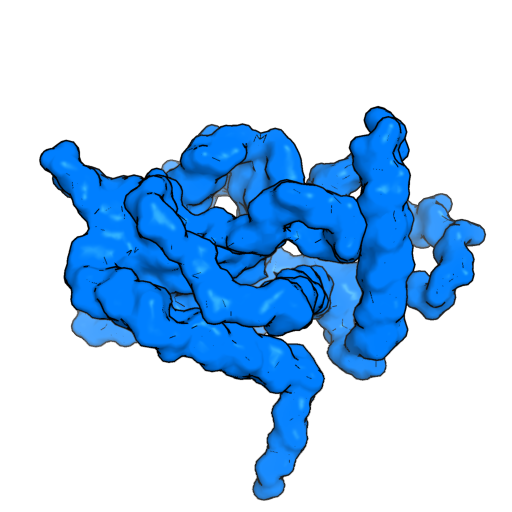269 PHE A C 1
ATOM 2215 O O . PHE A 1 269 ? -5.724 -13.213 0.607 1.00 93.19 269 PHE A O 1
ATOM 2222 N N . GLU A 1 270 ? -6.832 -15.052 1.293 1.00 90.50 270 GLU A N 1
ATOM 2223 C CA . GLU A 1 270 ? -8.050 -14.829 0.508 1.00 90.50 270 GLU A CA 1
ATOM 2224 C C . GLU A 1 270 ? -8.955 -13.863 1.289 1.00 90.50 270 GLU A C 1
ATOM 2226 O O . GLU A 1 270 ? -9.053 -13.979 2.515 1.00 90.50 270 GLU A O 1
ATOM 2231 N N . SER A 1 271 ? -9.500 -12.853 0.605 1.00 78.12 271 SER A N 1
ATOM 2232 C CA . SER A 1 271 ? -10.344 -11.798 1.199 1.00 78.12 271 SER A CA 1
ATOM 2233 C C . SER A 1 271 ? -11.828 -12.090 1.024 1.00 78.12 271 SER A C 1
ATOM 2235 O O . SER A 1 271 ? -12.190 -12.690 -0.012 1.00 78.12 271 SER A O 1
#

Foldseek 3Di:
DDDDDQPLRVLQVLLVVLCVDPLNVVVVVPPQFQKKKWKFFLLLLPPPDPDDSFTWMWTFGADPVGDTAIDTPPPDDPGSPDDSVSSSSNVLSLQLNQLCVQFPDCVCSVLVSVVSVVLSVVCSVCVVPPDDPDCVDPNHAARMWMWMGRPVFFPGIWTWGDHQAEIEIEDDAPVRTDDPDPDPPQPVPVVVHVVSVCVVSVYFKYKYWYFPPRPDVPNVVVCVVCQVVQQKDWDDWDDVVVVVVPPPDDPSPDDCVSGTSVRTTMMMHTD

Radius of gyration: 18.85 Å; chains: 1; bounding box: 52×45×54 Å

Organism: Naumovozyma castellii (NCBI:txid27288)

Secondary structure (DSSP, 8-state):
--PPPPHHHHHHHHHHHHHTSHHHHHHHHSTTEEEEEEEEEGGGG-TT--S--PPEEEEEEE-TTS-EEEEE--STT-S----HHHHHHHHHHHHHHHHHTTBS-GGGHHHHHHHHHHHHHHHHHHTTSS----TTSTTSPPSEEEEEE-TTTBSSPEEEEE-SSEEEEEPPPGGGB---SSS---HHHHHHHHHHHHHHTT-SEEEEEEETT-S-HHHHHHHHHHHHHHTEEEEPPP-GGGTTTT-TT-TTS--GGGB-STTEEEEEEE-

pLDDT: mean 79.0, std 15.3, range [31.45, 97.25]